Protein AF-A0A919QYS0-F1 (afdb_monomer_lite)

Organism: NCBI:txid1381558

Foldseek 3Di:
DDDDDDDDDDDDDDDDDDDDDDDDDDDDDDDDDDDDDDDDDDDDDDDDDDDDDDDDDDDDPPVVVVVVVVVVVLVVVFAEDPQADVVLLVLCCPPAPPVLNQQFRGWGDDPQEIETEGQADPVLAPPPSQLRSALSQQCCSCPVVVRQWHWYFYWHRQDPVGTDTRFIAHTDVGDRSGDDDDDDD

Structure (mmCIF, N/CA/C/O backbone):
data_AF-A0A919QYS0-F1
#
_entry.id   AF-A0A919QYS0-F1
#
loop_
_atom_site.group_PDB
_atom_site.id
_atom_site.type_symbol
_atom_site.label_atom_id
_atom_site.label_alt_id
_atom_site.label_comp_id
_atom_site.label_asym_id
_atom_site.label_entity_id
_atom_site.label_seq_id
_atom_site.pdbx_PDB_ins_code
_atom_site.Cartn_x
_atom_site.Cartn_y
_atom_site.Cartn_z
_atom_site.occupancy
_atom_site.B_iso_or_equiv
_atom_site.auth_seq_id
_atom_site.auth_comp_id
_atom_site.auth_asym_id
_atom_site.auth_atom_id
_atom_site.pdbx_PDB_model_num
ATOM 1 N N . MET A 1 1 ? -10.987 35.086 40.645 1.00 47.50 1 MET A N 1
ATOM 2 C CA . MET A 1 1 ? -10.900 34.100 39.546 1.00 47.50 1 MET A CA 1
ATOM 3 C C . MET A 1 1 ? -10.205 32.873 40.107 1.00 47.50 1 MET A C 1
ATOM 5 O O . MET A 1 1 ? -9.080 32.995 40.569 1.00 47.50 1 MET A O 1
ATOM 9 N N . ALA A 1 2 ? -10.934 31.764 40.232 1.00 44.56 2 ALA A N 1
ATOM 10 C CA . ALA A 1 2 ? -10.487 30.567 40.939 1.00 44.56 2 ALA A CA 1
ATOM 11 C C . ALA A 1 2 ? -9.594 29.698 40.039 1.00 44.56 2 ALA A C 1
ATOM 13 O O . ALA A 1 2 ? -9.954 29.413 38.899 1.00 44.56 2 ALA A O 1
ATOM 14 N N . PHE A 1 3 ? -8.440 29.294 40.568 1.00 44.50 3 PHE A N 1
ATOM 15 C CA . PHE A 1 3 ? -7.531 28.326 39.962 1.00 44.50 3 PHE A CA 1
ATOM 16 C C . PHE A 1 3 ? -8.019 26.908 40.285 1.00 44.50 3 PHE A C 1
ATOM 18 O O . PHE A 1 3 ? -8.199 26.580 41.456 1.00 44.50 3 PHE A O 1
ATOM 25 N N . ALA A 1 4 ? -8.209 26.068 39.267 1.00 49.03 4 ALA A N 1
ATOM 26 C CA . ALA A 1 4 ? -8.452 24.638 39.438 1.00 49.03 4 ALA A CA 1
ATOM 27 C C . ALA A 1 4 ? -7.205 23.862 38.996 1.00 49.03 4 ALA A C 1
ATOM 29 O O . ALA A 1 4 ? -6.843 23.846 37.820 1.00 49.03 4 ALA A O 1
ATOM 30 N N . ALA A 1 5 ? -6.530 23.268 39.978 1.00 47.09 5 ALA A N 1
ATOM 31 C CA . ALA A 1 5 ? -5.387 22.386 39.813 1.00 47.09 5 ALA A CA 1
ATOM 32 C C . ALA A 1 5 ? -5.841 21.021 39.269 1.00 47.09 5 ALA A C 1
ATOM 34 O O . ALA A 1 5 ? -6.778 20.426 39.799 1.00 47.09 5 ALA A O 1
ATOM 35 N N . VAL A 1 6 ? -5.162 20.515 38.237 1.00 52.28 6 VAL A N 1
ATOM 36 C CA . VAL A 1 6 ? -5.331 19.137 37.754 1.00 52.28 6 VAL A CA 1
ATOM 37 C C . VAL A 1 6 ? -4.217 18.287 38.355 1.00 52.28 6 VAL A C 1
ATOM 39 O O . VAL A 1 6 ? -3.031 18.540 38.151 1.00 52.28 6 VAL A O 1
ATOM 42 N N . THR A 1 7 ? -4.624 17.299 39.141 1.00 61.12 7 THR A N 1
ATOM 43 C CA . THR A 1 7 ? -3.783 16.328 39.835 1.00 61.12 7 THR A CA 1
ATOM 44 C C . THR A 1 7 ? -3.260 15.260 38.873 1.00 61.12 7 THR A C 1
ATOM 46 O O . THR A 1 7 ? -4.015 14.612 38.154 1.00 61.12 7 THR A O 1
ATOM 49 N N . VAL A 1 8 ? -1.942 15.053 38.894 1.00 44.56 8 VAL A N 1
ATOM 50 C CA . VAL A 1 8 ? -1.247 13.935 38.243 1.00 44.56 8 VAL A CA 1
ATOM 51 C C . VAL A 1 8 ? -1.318 12.726 39.172 1.00 44.56 8 VAL A C 1
ATOM 53 O O . VAL A 1 8 ? -0.871 12.804 40.315 1.00 44.56 8 VAL A O 1
ATOM 56 N N . THR A 1 9 ? -1.850 11.600 38.698 1.00 54.59 9 THR A N 1
ATOM 57 C CA . THR A 1 9 ? -1.785 10.322 39.421 1.00 54.59 9 THR A CA 1
ATOM 58 C C . THR A 1 9 ? -0.889 9.358 38.653 1.00 54.59 9 THR A C 1
ATOM 60 O O . THR A 1 9 ? -1.268 8.821 37.617 1.00 54.59 9 THR A O 1
ATOM 63 N N . ALA A 1 10 ? 0.323 9.161 39.166 1.00 50.28 10 ALA A N 1
ATOM 64 C CA . ALA A 1 10 ? 1.214 8.074 38.791 1.00 50.28 10 ALA A CA 1
ATOM 65 C C . ALA A 1 10 ? 1.042 6.943 39.813 1.00 50.28 10 ALA A C 1
ATOM 67 O O . ALA A 1 10 ? 1.149 7.200 41.012 1.00 50.28 10 ALA A O 1
ATOM 68 N N . LEU A 1 11 ? 0.813 5.704 39.363 1.00 50.75 11 LEU A N 1
ATOM 69 C CA . LEU A 1 11 ? 0.921 4.522 40.222 1.00 50.75 11 LEU A CA 1
ATOM 70 C C . LEU A 1 11 ? 1.779 3.424 39.569 1.00 50.75 11 LEU A C 1
ATOM 72 O O . LEU A 1 11 ? 1.383 2.750 38.626 1.00 50.75 11 LEU A O 1
ATOM 76 N N . ALA A 1 12 ? 2.999 3.373 40.100 1.00 43.88 12 ALA A N 1
ATOM 77 C CA . ALA A 1 12 ? 3.915 2.275 40.398 1.00 43.88 12 ALA A CA 1
ATOM 78 C C . ALA A 1 12 ? 3.714 0.842 39.837 1.00 43.88 12 ALA A C 1
ATOM 80 O O . ALA A 1 12 ? 2.706 0.184 40.061 1.00 43.88 12 ALA A O 1
ATOM 81 N N . ALA A 1 13 ? 4.834 0.349 39.288 1.00 47.12 13 ALA A N 1
ATOM 82 C CA . ALA A 1 13 ? 5.579 -0.864 39.665 1.00 47.12 13 ALA A CA 1
ATOM 83 C C . ALA A 1 13 ? 4.890 -2.246 39.643 1.00 47.12 13 ALA A C 1
ATOM 85 O O . ALA A 1 13 ? 4.161 -2.625 40.553 1.00 47.12 13 ALA A O 1
ATOM 86 N N . GLY A 1 14 ? 5.316 -3.072 38.682 1.00 37.06 14 GLY A N 1
ATOM 87 C CA . GLY A 1 14 ? 5.280 -4.532 38.761 1.00 37.06 14 GLY A CA 1
ATOM 88 C C . GLY A 1 14 ? 6.665 -5.097 38.441 1.00 37.06 14 GLY A C 1
ATOM 89 O O . GLY A 1 14 ? 7.147 -4.976 37.317 1.00 37.06 14 GLY A O 1
ATOM 90 N N . THR A 1 15 ? 7.323 -5.650 39.456 1.00 49.34 15 THR A N 1
ATOM 91 C CA . THR A 1 15 ? 8.660 -6.256 39.429 1.00 49.34 15 THR A CA 1
ATOM 92 C C . THR A 1 15 ? 8.686 -7.657 38.808 1.00 49.34 15 THR A C 1
ATOM 94 O O . THR A 1 15 ? 7.704 -8.391 38.823 1.00 49.34 15 THR A O 1
ATOM 97 N N . ALA A 1 16 ? 9.873 -7.994 38.304 1.00 46.06 16 ALA A N 1
ATOM 98 C CA . ALA A 1 16 ? 10.339 -9.226 37.678 1.00 46.06 16 ALA A CA 1
ATOM 99 C C . ALA A 1 16 ? 9.843 -10.572 38.252 1.00 46.06 16 ALA A C 1
ATOM 101 O O . ALA A 1 16 ? 9.833 -10.788 39.461 1.00 46.06 16 ALA A O 1
ATOM 102 N N . VAL A 1 17 ? 9.634 -11.537 37.347 1.00 49.91 17 VAL A N 1
ATOM 103 C CA . VAL A 1 17 ? 9.858 -12.967 37.606 1.00 49.91 17 VAL A CA 1
ATOM 104 C C . VAL A 1 17 ? 10.920 -13.464 36.629 1.00 49.91 17 VAL A C 1
ATOM 106 O O . VAL A 1 17 ? 10.712 -13.533 35.419 1.00 49.91 17 VAL A O 1
ATOM 109 N N . THR A 1 18 ? 12.081 -13.790 37.185 1.00 48.09 18 THR A N 1
ATOM 110 C CA . THR A 1 18 ? 13.118 -14.616 36.577 1.00 48.09 18 THR A CA 1
ATOM 111 C C . THR A 1 18 ? 12.732 -16.088 36.731 1.00 48.09 18 THR A C 1
ATOM 113 O O . THR A 1 18 ? 12.308 -16.524 37.802 1.00 48.09 18 THR A O 1
ATOM 116 N N . ARG A 1 19 ? 12.930 -16.896 35.686 1.00 48.53 19 ARG A N 1
ATOM 117 C CA . ARG A 1 19 ? 13.173 -18.330 35.870 1.00 48.53 19 ARG A CA 1
ATOM 118 C C . ARG A 1 19 ? 14.271 -18.787 34.920 1.00 48.53 19 ARG A C 1
ATOM 120 O O . ARG A 1 19 ? 14.076 -18.880 33.713 1.00 48.53 19 ARG A O 1
ATOM 127 N N . ALA A 1 20 ? 15.434 -19.002 35.523 1.00 42.84 20 ALA A N 1
ATOM 128 C CA . ALA A 1 20 ? 16.556 -19.738 34.975 1.00 42.84 20 ALA A CA 1
ATOM 129 C C . ALA A 1 20 ? 16.172 -21.212 34.761 1.00 42.84 20 ALA A C 1
ATOM 131 O O . ALA A 1 20 ? 15.378 -21.768 35.524 1.00 42.84 20 ALA A O 1
ATOM 132 N N . GLY A 1 21 ? 16.756 -21.820 33.731 1.00 36.38 21 GLY A N 1
ATOM 133 C CA . GLY A 1 21 ? 16.585 -23.228 33.381 1.00 36.38 21 GLY A CA 1
ATOM 134 C C . GLY A 1 21 ? 17.595 -23.687 32.326 1.00 36.38 21 GLY A C 1
ATOM 135 O O . GLY A 1 21 ? 17.204 -24.173 31.274 1.00 36.38 21 GLY A O 1
ATOM 136 N N . GLU A 1 22 ? 18.885 -23.484 32.597 1.00 37.59 22 GLU A N 1
ATOM 137 C CA . GLU A 1 22 ? 19.990 -24.370 32.172 1.00 37.59 22 GLU A CA 1
ATOM 138 C C . GLU A 1 22 ? 20.005 -25.565 33.155 1.00 37.59 22 GLU A C 1
ATOM 140 O O . GLU A 1 22 ? 19.609 -25.370 34.302 1.00 37.59 22 GLU A O 1
ATOM 145 N N . THR A 1 23 ? 20.380 -26.823 32.881 1.00 47.94 23 THR A N 1
ATOM 146 C CA . THR A 1 23 ? 21.395 -27.510 32.032 1.00 47.94 23 THR A CA 1
ATOM 147 C C . THR A 1 23 ? 21.051 -29.047 32.073 1.00 47.94 23 THR A C 1
ATOM 149 O O . THR A 1 23 ? 20.019 -29.382 32.653 1.00 47.94 23 THR A O 1
ATOM 152 N N . PRO A 1 24 ? 21.903 -30.046 31.715 1.00 56.56 24 PRO A N 1
ATOM 153 C CA . PRO A 1 24 ? 22.651 -30.388 30.484 1.00 56.56 24 PRO A CA 1
ATOM 154 C C . PRO A 1 24 ? 22.484 -31.887 30.047 1.00 56.56 24 PRO A C 1
ATOM 156 O O . PRO A 1 24 ? 21.884 -32.675 30.770 1.00 56.56 24 PRO A O 1
ATOM 159 N N . ALA A 1 25 ? 23.071 -32.280 28.896 1.00 42.19 25 ALA A N 1
ATOM 160 C CA . ALA A 1 25 ? 23.749 -33.572 28.562 1.00 42.19 25 ALA A CA 1
ATOM 161 C C . ALA A 1 25 ? 23.686 -33.807 27.028 1.00 42.19 25 ALA A C 1
ATOM 163 O O . ALA A 1 25 ? 22.601 -33.922 26.470 1.00 42.19 25 ALA A O 1
ATOM 164 N N . ALA A 1 26 ? 24.772 -33.664 26.250 1.00 41.47 26 ALA A N 1
ATOM 165 C CA . ALA A 1 26 ? 25.854 -34.647 26.018 1.00 41.47 26 ALA A CA 1
ATOM 166 C C . ALA A 1 26 ? 25.289 -35.997 25.503 1.00 41.47 26 ALA A C 1
ATOM 168 O O . ALA A 1 26 ? 24.404 -36.559 26.124 1.00 41.47 26 ALA A O 1
ATOM 169 N N . THR A 1 27 ? 25.708 -36.632 24.405 1.00 38.03 27 THR A N 1
ATOM 170 C CA . THR A 1 27 ? 27.037 -36.782 23.794 1.00 38.03 27 THR A CA 1
ATOM 171 C C . THR A 1 27 ? 26.830 -37.468 22.433 1.00 38.03 27 THR A C 1
ATOM 173 O O . THR A 1 27 ? 25.957 -38.324 22.319 1.00 38.03 27 THR A O 1
ATOM 176 N N . GLY A 1 28 ? 27.631 -37.156 21.414 1.00 35.72 28 GLY A N 1
ATOM 177 C CA . GLY A 1 28 ? 27.568 -37.861 20.129 1.00 35.72 28 GLY A CA 1
ATOM 178 C C . GLY A 1 28 ? 28.632 -37.395 19.146 1.00 35.72 28 GLY A C 1
ATOM 179 O O . GLY A 1 28 ? 28.316 -36.827 18.108 1.00 35.72 28 GLY A O 1
ATOM 180 N N . ALA A 1 29 ? 29.897 -37.579 19.518 1.00 40.34 29 ALA A N 1
ATOM 181 C CA . ALA A 1 29 ? 31.047 -37.370 18.652 1.00 40.34 29 ALA A CA 1
ATOM 182 C C . ALA A 1 29 ? 31.214 -38.542 17.673 1.00 40.34 29 ALA A C 1
ATOM 184 O O . ALA A 1 29 ? 31.175 -39.691 18.100 1.00 40.34 29 ALA A O 1
ATOM 185 N N . ALA A 1 30 ? 31.494 -38.242 16.403 1.00 40.09 30 ALA A N 1
ATOM 186 C CA . ALA A 1 30 ? 32.467 -38.979 15.594 1.00 40.09 30 ALA A CA 1
ATOM 187 C C . ALA A 1 30 ? 32.789 -38.177 14.323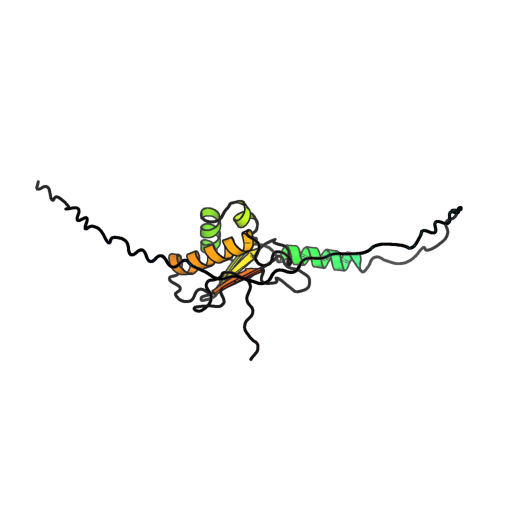 1.00 40.09 30 ALA A C 1
ATOM 189 O O . ALA A 1 30 ? 31.964 -38.020 13.426 1.00 40.09 30 ALA A O 1
ATOM 190 N N . ALA A 1 31 ? 34.007 -37.644 14.293 1.00 45.25 31 ALA A N 1
ATOM 191 C CA . ALA A 1 31 ? 34.675 -37.133 13.108 1.00 45.25 31 ALA A CA 1
ATOM 192 C C . ALA A 1 31 ? 35.121 -38.289 12.194 1.00 45.25 31 ALA A C 1
ATOM 194 O O . ALA A 1 31 ? 35.319 -39.392 12.695 1.00 45.25 31 ALA A O 1
ATOM 195 N N . LEU A 1 32 ? 35.336 -38.001 10.899 1.00 39.12 32 LEU A N 1
ATOM 196 C CA . LEU A 1 32 ? 36.523 -38.349 10.082 1.00 39.12 32 LEU A CA 1
ATOM 197 C C . LEU A 1 32 ? 36.191 -38.274 8.571 1.00 39.12 32 LEU A C 1
ATOM 199 O O . LEU A 1 32 ? 35.471 -39.107 8.030 1.00 39.12 32 LEU A O 1
ATOM 203 N N . SER A 1 33 ? 36.751 -37.267 7.893 1.00 40.66 33 SER A N 1
ATOM 204 C CA . SER A 1 33 ? 37.038 -37.243 6.439 1.00 40.66 33 SER A CA 1
ATOM 205 C C . SER A 1 33 ? 38.363 -37.999 6.153 1.00 40.66 33 SER A C 1
ATOM 207 O O . SER A 1 33 ? 39.051 -38.322 7.122 1.00 40.66 33 SER A O 1
ATOM 209 N N . PRO A 1 34 ? 38.930 -38.012 4.919 1.00 66.12 34 PRO A N 1
ATOM 210 C CA . PRO A 1 34 ? 38.511 -38.466 3.572 1.00 66.12 34 PRO A CA 1
ATOM 211 C C . PRO A 1 34 ? 39.477 -39.577 3.026 1.00 66.12 34 PRO A C 1
ATOM 213 O O . PRO A 1 34 ? 40.273 -40.101 3.806 1.00 66.12 34 PRO A O 1
ATOM 216 N N . PRO A 1 35 ? 39.433 -39.994 1.731 1.00 49.66 35 PRO A N 1
ATOM 217 C CA . PRO A 1 35 ? 40.361 -39.470 0.683 1.00 49.66 35 PRO A CA 1
ATOM 218 C C . PRO A 1 35 ? 39.685 -39.337 -0.720 1.00 49.66 35 PRO A C 1
ATOM 220 O O . PRO A 1 35 ? 38.678 -39.982 -0.972 1.00 49.66 35 PRO A O 1
ATOM 223 N N . ALA A 1 36 ? 39.982 -38.383 -1.619 1.00 41.06 36 ALA A N 1
ATOM 224 C CA . ALA A 1 36 ? 41.172 -38.012 -2.421 1.00 41.06 36 ALA A CA 1
ATOM 225 C C . ALA A 1 36 ? 41.296 -38.703 -3.812 1.00 41.06 36 ALA A C 1
ATOM 227 O O . ALA A 1 36 ? 41.470 -39.912 -3.879 1.00 41.06 36 ALA A O 1
ATOM 228 N N . ALA A 1 37 ? 41.321 -37.851 -4.863 1.00 41.22 37 ALA A N 1
ATOM 229 C CA . ALA A 1 37 ? 41.899 -37.983 -6.227 1.00 41.22 37 ALA A CA 1
ATOM 230 C C . ALA A 1 37 ? 41.301 -39.065 -7.178 1.00 41.22 37 ALA A C 1
ATOM 232 O O . ALA A 1 37 ? 40.839 -40.097 -6.731 1.00 41.22 37 ALA A O 1
ATOM 233 N N . THR A 1 38 ? 41.236 -38.963 -8.516 1.00 39.19 38 THR A N 1
ATOM 234 C CA . THR A 1 38 ? 42.026 -38.249 -9.543 1.00 39.19 38 THR A CA 1
ATOM 235 C C . THR A 1 38 ? 41.285 -38.350 -10.899 1.00 39.19 38 THR A C 1
ATOM 237 O O . THR A 1 38 ? 40.544 -39.307 -11.102 1.00 39.19 38 THR A O 1
ATOM 240 N N . GLY A 1 39 ? 41.539 -37.446 -11.856 1.00 37.47 39 GLY A N 1
ATOM 241 C CA . GLY A 1 39 ? 41.143 -37.604 -13.273 1.00 37.47 39 GLY A CA 1
ATOM 242 C C . GLY A 1 39 ? 40.912 -36.253 -13.962 1.00 37.47 39 GLY A C 1
ATOM 243 O O . GLY A 1 39 ? 39.808 -35.734 -13.930 1.00 37.47 39 GLY A O 1
ATOM 244 N N . ALA A 1 40 ? 41.965 -35.513 -14.311 1.00 40.19 40 ALA A N 1
ATOM 245 C CA . ALA A 1 40 ? 42.713 -35.585 -15.576 1.00 40.19 40 ALA A CA 1
ATOM 246 C C . ALA A 1 40 ? 42.012 -34.872 -16.752 1.00 40.19 40 ALA A C 1
ATOM 248 O O . ALA A 1 40 ? 40.872 -35.143 -17.111 1.00 40.19 40 ALA A O 1
ATOM 249 N N . ALA A 1 41 ? 42.756 -33.917 -17.305 1.00 40.56 41 ALA A N 1
ATOM 250 C CA . ALA A 1 41 ? 42.390 -32.967 -18.339 1.00 40.56 41 ALA A CA 1
ATOM 251 C C . ALA A 1 41 ? 42.351 -33.573 -19.750 1.00 40.56 41 ALA A C 1
ATOM 253 O O . ALA A 1 41 ? 43.067 -34.527 -20.040 1.00 40.56 41 ALA A O 1
ATOM 254 N N . ALA A 1 42 ? 41.642 -32.904 -20.661 1.00 41.62 42 ALA A N 1
ATOM 255 C CA . ALA A 1 42 ? 42.025 -32.853 -22.068 1.00 41.62 42 ALA A CA 1
ATOM 256 C C . ALA A 1 42 ? 41.588 -31.513 -22.677 1.00 41.62 42 ALA A C 1
ATOM 258 O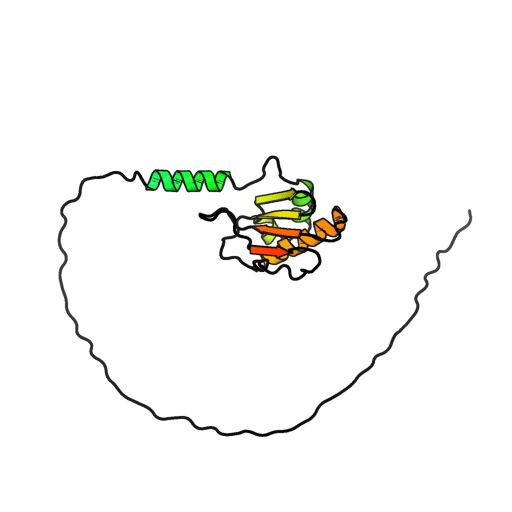 O . ALA A 1 42 ? 40.403 -31.229 -22.837 1.00 41.62 42 ALA A O 1
ATOM 259 N N . ALA A 1 43 ? 42.580 -30.684 -22.993 1.00 39.31 43 ALA A N 1
ATOM 260 C CA . ALA A 1 43 ? 42.465 -29.588 -23.939 1.00 39.31 43 ALA A CA 1
ATOM 261 C C . ALA A 1 43 ? 42.644 -30.138 -25.362 1.00 39.31 43 ALA A C 1
ATOM 263 O O . ALA A 1 43 ? 43.437 -31.055 -25.582 1.00 39.31 43 ALA A O 1
ATOM 264 N N . THR A 1 44 ? 41.985 -29.535 -26.349 1.00 42.12 44 THR A N 1
ATOM 265 C CA . THR A 1 44 ? 42.427 -29.606 -27.750 1.00 42.12 44 THR A CA 1
ATOM 266 C C . THR A 1 44 ? 42.131 -28.270 -28.445 1.00 42.12 44 THR A C 1
ATOM 268 O O . THR A 1 44 ? 41.026 -27.750 -28.283 1.00 42.12 44 THR A O 1
ATOM 271 N N . PRO A 1 45 ? 43.107 -27.679 -29.163 1.00 50.81 45 PRO A N 1
ATOM 272 C CA . PRO A 1 45 ? 42.983 -26.389 -29.837 1.00 50.81 45 PRO A CA 1
ATOM 273 C C . PRO A 1 45 ? 42.676 -26.530 -31.340 1.00 50.81 45 PRO A C 1
ATOM 275 O O . PRO A 1 45 ? 42.858 -27.592 -31.928 1.00 50.81 45 PRO A O 1
ATOM 278 N N . GLY A 1 46 ? 42.308 -25.409 -31.967 1.00 33.75 46 GLY A N 1
ATOM 279 C CA . GLY A 1 46 ? 42.204 -25.228 -33.423 1.00 33.75 46 GLY A CA 1
ATOM 280 C C . GLY A 1 46 ? 40.801 -24.761 -33.818 1.00 33.75 46 GLY A C 1
ATOM 281 O O . GLY A 1 46 ? 39.819 -25.354 -33.406 1.00 33.75 46 GLY A O 1
ATOM 282 N N . GLY A 1 47 ? 40.572 -23.686 -34.563 1.00 29.83 47 GLY A N 1
ATOM 283 C CA . GLY A 1 47 ? 41.435 -22.898 -35.429 1.00 29.83 47 GLY A CA 1
ATOM 284 C C . GLY A 1 47 ? 40.627 -22.566 -36.687 1.00 29.83 47 GLY A C 1
ATOM 285 O O . GLY A 1 47 ? 40.210 -23.476 -37.389 1.00 29.83 47 GLY A O 1
ATOM 286 N N . GLY A 1 48 ? 40.435 -21.276 -36.976 1.00 29.52 48 GLY A N 1
ATOM 287 C CA . GLY A 1 48 ? 40.238 -20.797 -38.347 1.00 29.52 48 GLY A CA 1
ATOM 288 C C . GLY A 1 48 ? 38.812 -20.522 -38.857 1.00 29.52 48 GLY A C 1
ATOM 289 O O . GLY A 1 48 ? 37.931 -21.368 -38.818 1.00 29.52 48 GLY A O 1
ATOM 290 N N . ALA A 1 49 ? 38.707 -19.340 -39.479 1.00 35.12 49 ALA A N 1
ATOM 291 C CA . ALA A 1 49 ? 37.881 -18.991 -40.644 1.00 35.12 49 ALA A CA 1
ATOM 292 C C . ALA A 1 49 ? 36.423 -18.497 -40.454 1.00 35.12 49 ALA A C 1
ATOM 294 O O . ALA A 1 49 ? 35.452 -19.243 -40.491 1.00 35.12 49 ALA A O 1
ATOM 295 N N . ARG A 1 50 ? 36.284 -17.160 -40.437 1.00 40.31 50 ARG A N 1
ATOM 296 C CA . ARG A 1 50 ? 35.302 -16.402 -41.259 1.00 40.31 50 ARG A CA 1
ATOM 297 C C . ARG A 1 50 ? 35.859 -16.389 -42.707 1.00 40.31 50 ARG A C 1
ATOM 299 O O . ARG A 1 50 ? 37.088 -16.363 -42.795 1.00 40.31 50 ARG A O 1
ATOM 306 N N . PRO A 1 51 ? 35.088 -16.367 -43.822 1.00 45.00 51 PRO A N 1
ATOM 307 C CA . PRO A 1 51 ? 33.990 -15.435 -44.160 1.00 45.00 51 PRO A CA 1
ATOM 308 C C . PRO A 1 51 ? 32.785 -16.179 -44.816 1.00 45.00 51 PRO A C 1
ATOM 310 O O . PRO A 1 51 ? 32.786 -17.396 -44.835 1.00 45.00 51 PRO A O 1
ATOM 313 N N . ALA A 1 52 ? 31.680 -15.632 -45.328 1.00 34.84 52 ALA A N 1
ATOM 314 C CA . ALA A 1 52 ? 31.296 -14.329 -45.850 1.00 34.84 52 ALA A CA 1
ATOM 315 C C . ALA A 1 52 ? 29.754 -14.188 -45.819 1.00 34.84 52 ALA A C 1
ATOM 317 O O . ALA A 1 52 ? 29.025 -15.134 -45.528 1.00 34.84 52 ALA A O 1
ATOM 318 N N . ALA A 1 53 ? 29.283 -12.983 -46.136 1.00 39.94 53 ALA A N 1
ATOM 319 C CA . ALA A 1 53 ? 27.887 -12.633 -46.365 1.00 39.94 53 ALA A CA 1
ATOM 320 C C . ALA A 1 53 ? 27.240 -13.426 -47.516 1.00 39.94 53 ALA A C 1
ATOM 322 O O . ALA A 1 53 ? 27.876 -13.592 -48.551 1.00 39.94 53 ALA A O 1
ATOM 323 N N . ALA A 1 54 ? 25.957 -13.774 -47.369 1.00 38.75 54 ALA A N 1
ATOM 324 C CA . ALA A 1 54 ? 24.909 -13.496 -48.359 1.00 38.75 54 ALA A CA 1
ATOM 325 C C . ALA A 1 54 ? 23.519 -13.907 -47.834 1.00 38.75 54 ALA A C 1
ATOM 327 O O . ALA A 1 54 ? 23.358 -14.933 -47.186 1.00 38.75 54 ALA A O 1
ATOM 328 N N . ASP A 1 55 ? 22.546 -13.066 -48.176 1.00 35.81 55 ASP A N 1
ATOM 329 C CA . ASP A 1 55 ? 21.106 -13.311 -48.273 1.00 35.81 55 ASP A CA 1
ATOM 330 C C . ASP A 1 55 ? 20.244 -13.638 -47.043 1.00 35.81 55 ASP A C 1
ATOM 332 O O . ASP A 1 55 ? 20.106 -14.773 -46.603 1.00 35.81 55 ASP A O 1
ATOM 336 N N . ALA A 1 56 ? 19.491 -12.617 -46.616 1.00 39.59 56 ALA A N 1
ATOM 337 C CA . ALA A 1 56 ? 18.028 -12.708 -46.587 1.00 39.59 56 ALA A CA 1
ATOM 338 C C . ALA A 1 56 ? 17.408 -11.300 -46.523 1.00 39.59 56 ALA A C 1
ATOM 340 O O . ALA A 1 56 ? 17.122 -10.749 -45.456 1.00 39.59 56 ALA A O 1
ATOM 341 N N . ARG A 1 57 ? 17.143 -10.703 -47.691 1.00 47.00 57 ARG A N 1
ATOM 342 C CA . ARG A 1 57 ? 16.029 -9.754 -47.806 1.00 47.00 57 ARG A CA 1
ATOM 343 C C . ARG A 1 57 ? 14.733 -10.551 -47.651 1.00 47.00 57 ARG A C 1
ATOM 345 O O . ARG A 1 57 ? 14.469 -11.416 -48.471 1.00 47.00 57 ARG A O 1
ATOM 352 N N . ALA A 1 58 ? 13.939 -10.192 -46.641 1.00 42.66 58 ALA A N 1
ATOM 353 C CA . ALA A 1 58 ? 12.468 -10.147 -46.619 1.00 42.66 58 ALA A CA 1
ATOM 354 C C . ALA A 1 58 ? 11.890 -10.652 -45.287 1.00 42.66 58 ALA A C 1
ATOM 356 O O . ALA A 1 58 ? 11.878 -11.845 -45.011 1.00 42.66 58 ALA A O 1
ATOM 357 N N . SER A 1 59 ? 11.294 -9.726 -44.524 1.00 43.22 59 SER A N 1
ATOM 358 C CA . SER A 1 59 ? 9.883 -9.779 -44.082 1.00 43.22 59 SER A CA 1
ATOM 359 C C . SER A 1 59 ? 9.660 -9.159 -42.691 1.00 43.22 59 SER A C 1
ATOM 361 O O . SER A 1 59 ? 9.934 -9.757 -41.660 1.00 43.22 59 SER A O 1
ATOM 363 N N . LYS A 1 60 ? 9.100 -7.938 -42.706 1.00 52.75 60 LYS A N 1
ATOM 364 C CA . LYS A 1 60 ? 8.235 -7.264 -41.706 1.00 52.75 60 LYS A CA 1
ATOM 365 C C . LYS A 1 60 ? 8.441 -7.568 -40.201 1.00 52.75 60 LYS A C 1
ATOM 367 O O . LYS A 1 60 ? 7.973 -8.603 -39.724 1.00 52.75 60 LYS A O 1
ATOM 372 N N . PRO A 1 61 ? 8.816 -6.575 -39.363 1.00 45.72 61 PRO A N 1
ATOM 373 C CA . PRO A 1 61 ? 8.597 -6.664 -37.923 1.00 45.72 61 PRO A CA 1
ATOM 374 C C . PRO A 1 61 ? 7.153 -6.249 -37.579 1.00 45.72 61 PRO A C 1
ATOM 376 O O . PRO A 1 61 ? 6.903 -5.234 -36.930 1.00 45.72 61 PRO A O 1
ATOM 379 N N . ALA A 1 62 ? 6.158 -7.034 -38.002 1.00 54.06 62 ALA A N 1
ATOM 380 C CA . ALA A 1 62 ? 4.766 -6.815 -37.584 1.00 54.06 62 ALA A CA 1
ATOM 381 C C . ALA A 1 62 ? 4.531 -7.191 -36.102 1.00 54.06 62 ALA A C 1
ATOM 383 O O . ALA A 1 62 ? 3.565 -6.732 -35.490 1.00 54.06 62 ALA A O 1
ATOM 384 N N . LYS A 1 63 ? 5.431 -7.985 -35.499 1.00 52.12 63 LYS A N 1
ATOM 385 C CA . LYS A 1 63 ? 5.353 -8.404 -34.087 1.00 52.12 63 LYS A CA 1
ATOM 386 C C . LYS A 1 63 ? 5.931 -7.373 -33.106 1.00 52.12 63 LYS A C 1
ATOM 388 O O . LYS A 1 63 ? 5.378 -7.211 -32.022 1.00 52.12 63 LYS A O 1
ATOM 393 N N . ALA A 1 64 ? 6.949 -6.602 -33.501 1.00 53.69 64 ALA A N 1
ATOM 394 C CA . ALA A 1 64 ? 7.544 -5.571 -32.641 1.00 53.69 64 ALA A CA 1
ATOM 395 C C . ALA A 1 64 ? 6.564 -4.419 -32.347 1.00 53.69 64 ALA A C 1
ATOM 397 O O . ALA A 1 64 ? 6.445 -3.985 -31.205 1.00 53.69 64 ALA A O 1
ATOM 398 N N . ARG A 1 65 ? 5.779 -3.994 -33.350 1.00 54.12 65 ARG A N 1
ATOM 399 C CA . ARG A 1 65 ? 4.770 -2.925 -33.208 1.00 54.12 65 ARG A CA 1
ATOM 400 C C . ARG A 1 65 ? 3.577 -3.295 -32.318 1.00 54.12 65 ARG A C 1
ATOM 402 O O . ARG A 1 65 ? 2.955 -2.411 -31.733 1.00 54.12 65 ARG A O 1
ATOM 409 N N . LYS A 1 66 ? 3.220 -4.583 -32.226 1.00 53.09 66 LYS A N 1
ATOM 410 C CA . LYS A 1 66 ? 2.158 -5.058 -31.316 1.00 53.09 66 LYS A CA 1
ATOM 411 C C . LYS A 1 66 ? 2.667 -5.157 -29.877 1.00 53.09 66 LYS A C 1
ATOM 413 O O . LYS A 1 66 ? 1.963 -4.722 -28.973 1.00 53.09 66 LYS A O 1
ATOM 418 N N . ALA A 1 67 ? 3.892 -5.651 -29.678 1.00 58.19 67 ALA A N 1
ATOM 419 C CA . ALA A 1 67 ? 4.529 -5.697 -28.363 1.00 58.19 67 ALA A CA 1
ATOM 420 C C . ALA A 1 67 ? 4.785 -4.291 -27.791 1.00 58.19 67 ALA A C 1
ATOM 422 O O . ALA A 1 67 ? 4.552 -4.066 -26.605 1.00 58.19 67 ALA A O 1
ATOM 423 N N . SER A 1 68 ? 5.185 -3.332 -28.633 1.00 57.75 68 SER A N 1
ATOM 424 C CA . SER A 1 68 ? 5.357 -1.937 -28.217 1.00 57.75 68 SER A CA 1
ATOM 425 C C . SER A 1 68 ? 4.020 -1.289 -27.847 1.00 57.75 68 SER A C 1
ATOM 427 O O . SER A 1 68 ? 3.892 -0.780 -26.742 1.00 57.75 68 SER A O 1
ATOM 429 N N . LYS A 1 69 ? 2.970 -1.428 -28.676 1.00 53.09 69 LYS A N 1
ATOM 430 C CA . LYS A 1 69 ? 1.623 -0.928 -28.332 1.00 53.09 69 LYS A CA 1
ATOM 431 C C . LYS A 1 69 ? 1.040 -1.566 -27.067 1.00 53.09 69 LYS A C 1
ATOM 433 O O . LYS A 1 69 ? 0.302 -0.896 -26.352 1.00 53.09 69 LYS A O 1
ATOM 438 N N . ALA A 1 70 ? 1.316 -2.845 -26.806 1.00 58.56 70 ALA A N 1
ATOM 439 C CA . ALA A 1 70 ? 0.884 -3.514 -25.580 1.00 58.56 70 ALA A CA 1
ATOM 440 C C . ALA A 1 70 ? 1.619 -2.960 -24.350 1.00 58.56 70 ALA A C 1
ATOM 442 O O . ALA A 1 70 ? 0.968 -2.662 -23.354 1.00 58.56 70 ALA A O 1
ATOM 443 N N . ARG A 1 71 ? 2.939 -2.733 -24.443 1.00 57.78 71 ARG A N 1
ATOM 444 C CA . ARG A 1 71 ? 3.717 -2.052 -23.393 1.00 57.78 71 ARG A CA 1
ATOM 445 C C . ARG A 1 71 ? 3.256 -0.614 -23.165 1.00 57.78 71 ARG A C 1
ATOM 447 O O . ARG A 1 71 ? 3.122 -0.204 -22.019 1.00 57.78 71 ARG A O 1
ATOM 454 N N . ASP A 1 72 ? 2.943 0.126 -24.224 1.00 57.06 72 ASP A N 1
ATOM 455 C CA . ASP A 1 72 ? 2.448 1.500 -24.106 1.00 57.06 72 ASP A CA 1
ATOM 456 C C . ASP A 1 72 ? 1.062 1.546 -23.451 1.00 57.06 72 ASP A C 1
ATOM 458 O O . ASP A 1 72 ? 0.821 2.372 -22.574 1.00 57.06 72 ASP A O 1
ATOM 462 N N . ARG A 1 73 ? 0.160 0.617 -23.798 1.00 57.00 73 ARG A N 1
ATOM 463 C CA . ARG A 1 73 ? -1.159 0.493 -23.151 1.00 57.00 73 ARG A CA 1
ATOM 464 C C . ARG A 1 73 ? -1.059 0.025 -21.699 1.00 57.00 73 ARG A C 1
ATOM 466 O O . ARG A 1 73 ? -1.790 0.546 -20.867 1.00 57.00 73 ARG A O 1
ATOM 473 N N . ALA A 1 74 ? -0.142 -0.891 -21.393 1.00 54.56 74 ALA A N 1
ATOM 474 C CA . ALA A 1 74 ? 0.174 -1.318 -20.031 1.00 54.56 74 ALA A CA 1
ATOM 475 C C . ALA A 1 74 ? 0.688 -0.152 -19.178 1.00 54.56 74 ALA A C 1
ATOM 477 O O . ALA A 1 74 ? 0.193 0.076 -18.082 1.00 54.56 74 ALA A O 1
ATOM 478 N N . ARG A 1 75 ? 1.604 0.657 -19.724 1.00 55.72 75 ARG A N 1
ATOM 479 C CA . ARG A 1 75 ? 2.070 1.892 -19.083 1.00 55.72 75 ARG A CA 1
ATOM 480 C C . ARG A 1 75 ? 0.950 2.924 -18.930 1.00 55.72 75 ARG A C 1
ATOM 482 O O . ARG A 1 75 ? 0.951 3.663 -17.959 1.00 55.72 75 ARG A O 1
ATOM 489 N N . THR A 1 76 ? -0.012 2.950 -19.855 1.00 54.06 76 THR A N 1
ATOM 490 C CA . THR A 1 76 ? -1.197 3.828 -19.781 1.00 54.06 76 THR A CA 1
ATOM 491 C C . THR A 1 76 ? -2.210 3.361 -18.726 1.00 54.06 76 THR A C 1
ATOM 493 O O . THR A 1 76 ? -2.954 4.178 -18.197 1.00 54.06 76 THR A O 1
ATOM 496 N N . ALA A 1 77 ? -2.247 2.065 -18.395 1.00 58.25 77 ALA A N 1
ATOM 497 C CA . ALA A 1 77 ? -3.080 1.531 -17.314 1.00 58.25 77 ALA A CA 1
ATOM 498 C C . ALA A 1 77 ? -2.497 1.796 -15.912 1.00 58.25 77 ALA A C 1
ATOM 500 O O . ALA A 1 77 ? -3.184 1.574 -14.914 1.00 58.25 77 ALA A O 1
ATOM 501 N N . SER A 1 78 ? -1.249 2.262 -15.843 1.00 61.69 78 SER A N 1
ATOM 502 C CA . SER A 1 78 ? -0.550 2.617 -14.612 1.00 61.69 78 SER A CA 1
ATOM 503 C C . SER A 1 78 ? -0.711 4.109 -14.321 1.00 61.69 78 SER A C 1
ATOM 505 O O . SER A 1 78 ? -0.333 4.948 -15.136 1.00 61.69 78 SER A O 1
ATOM 507 N N . GLY A 1 79 ? -1.238 4.439 -13.143 1.00 72.50 79 GLY A N 1
ATOM 508 C CA . GLY A 1 79 ? -1.390 5.815 -12.671 1.00 72.50 79 GLY A CA 1
ATOM 509 C C . GLY A 1 79 ? -2.760 6.085 -12.044 1.00 72.50 79 GLY A C 1
ATOM 510 O O . GLY A 1 79 ? -3.629 5.204 -12.063 1.00 72.50 79 GLY A O 1
ATOM 511 N N . PRO A 1 80 ? -2.969 7.302 -11.509 1.00 82.31 80 PRO A N 1
ATOM 512 C CA . PRO A 1 80 ? -4.243 7.693 -10.931 1.00 82.31 80 PRO A CA 1
ATOM 513 C C . PRO A 1 80 ? -5.395 7.510 -11.923 1.00 82.31 80 PRO A C 1
ATOM 515 O O . PRO A 1 80 ? -5.282 7.786 -13.118 1.00 82.31 80 PRO A O 1
ATOM 518 N N . SER A 1 81 ? -6.526 7.045 -11.415 1.00 86.56 81 SER A N 1
ATOM 519 C CA . SER A 1 81 ? -7.745 6.766 -12.158 1.00 86.56 81 SER A CA 1
ATOM 520 C C . SER A 1 81 ? -8.938 7.466 -11.509 1.00 86.56 81 SER A C 1
ATOM 522 O O . SER A 1 81 ? -8.854 7.990 -10.402 1.00 86.56 81 SER A O 1
ATOM 524 N N . LYS A 1 82 ? -10.113 7.394 -12.142 1.00 88.06 82 LYS A N 1
ATOM 525 C CA . LYS A 1 82 ? -11.373 7.870 -11.536 1.00 88.06 82 LYS A CA 1
ATOM 526 C C . LYS A 1 82 ? -11.744 7.174 -10.213 1.00 88.06 82 LYS A C 1
ATOM 528 O O . LYS A 1 82 ? -12.683 7.596 -9.553 1.00 88.06 82 LYS A O 1
ATOM 533 N N . HIS A 1 83 ? -11.066 6.075 -9.877 1.00 90.31 83 HIS A N 1
ATOM 534 C CA . HIS A 1 83 ? -11.277 5.296 -8.657 1.00 90.31 83 HIS A CA 1
ATOM 535 C C . HIS A 1 83 ? -10.173 5.510 -7.615 1.00 90.31 83 HIS A C 1
ATOM 537 O O . HIS A 1 83 ? -10.153 4.796 -6.613 1.00 90.31 83 HIS A O 1
ATOM 543 N N . THR A 1 84 ? -9.240 6.432 -7.864 1.00 94.75 84 THR A N 1
ATOM 544 C CA . THR A 1 84 ? -8.181 6.755 -6.911 1.00 94.75 84 THR A CA 1
ATOM 545 C C . THR A 1 84 ? -8.777 7.335 -5.636 1.00 94.75 84 THR A C 1
ATOM 547 O O . THR A 1 84 ? -9.562 8.281 -5.674 1.00 94.75 84 THR A O 1
ATOM 550 N N . ASP A 1 85 ? -8.366 6.782 -4.502 1.00 95.50 85 ASP A N 1
ATOM 551 C CA . ASP A 1 85 ? -8.655 7.315 -3.180 1.00 95.50 85 ASP A CA 1
ATOM 552 C C . ASP A 1 85 ? -7.612 8.390 -2.848 1.00 95.50 85 ASP A C 1
ATOM 554 O O . ASP A 1 85 ? -6.494 8.095 -2.421 1.00 95.50 85 ASP A O 1
ATOM 558 N N . ALA A 1 86 ? -7.966 9.652 -3.103 1.00 95.38 86 ALA A N 1
ATOM 559 C CA . ALA A 1 86 ? -7.074 10.789 -2.883 1.00 95.38 86 ALA A CA 1
ATOM 560 C C . ALA A 1 86 ? -6.666 10.940 -1.406 1.00 95.38 86 ALA A C 1
ATOM 562 O O . ALA A 1 86 ? -5.533 11.329 -1.124 1.00 95.38 86 ALA A O 1
ATOM 563 N N . THR A 1 87 ? -7.552 10.584 -0.471 1.00 95.44 87 THR A N 1
ATOM 564 C CA . THR A 1 87 ? -7.263 10.608 0.967 1.00 95.44 87 THR A CA 1
ATOM 565 C C . THR A 1 87 ? -6.206 9.568 1.317 1.00 95.44 87 THR A C 1
ATOM 567 O O . THR A 1 87 ? -5.233 9.886 1.998 1.00 95.44 87 THR A O 1
ATOM 570 N N . ALA A 1 88 ? -6.342 8.345 0.800 1.00 96.31 88 ALA A N 1
ATOM 571 C CA . ALA A 1 88 ? -5.332 7.310 0.989 1.00 96.31 88 ALA A CA 1
ATOM 572 C C . ALA A 1 88 ? -3.991 7.707 0.351 1.00 96.31 88 ALA A C 1
ATOM 574 O O . ALA A 1 88 ? -2.940 7.518 0.956 1.00 96.31 88 ALA A O 1
ATOM 575 N N . VAL A 1 89 ? -4.002 8.304 -0.846 1.00 95.94 89 VAL A N 1
ATOM 576 C CA . VAL A 1 89 ? -2.772 8.799 -1.486 1.00 95.94 89 VAL A CA 1
ATOM 577 C C . VAL A 1 89 ? -2.064 9.831 -0.603 1.00 95.94 89 VAL A C 1
ATOM 579 O O . VAL A 1 89 ? -0.861 9.692 -0.382 1.00 95.94 89 VAL A O 1
ATOM 582 N N . GLY A 1 90 ? -2.791 10.811 -0.056 1.00 95.31 90 GLY A N 1
ATOM 583 C CA . GLY A 1 90 ? -2.231 11.805 0.867 1.00 95.31 90 GLY A CA 1
ATOM 584 C C . GLY A 1 90 ? -1.639 11.168 2.128 1.00 95.31 90 GLY A C 1
ATOM 585 O O . GLY A 1 90 ? -0.474 11.398 2.446 1.00 95.31 90 GLY A O 1
ATOM 586 N N . TYR A 1 91 ? -2.388 10.267 2.771 1.00 96.00 91 TYR A N 1
ATOM 587 C CA . TYR A 1 91 ? -1.921 9.533 3.954 1.00 96.00 91 TYR A CA 1
ATOM 588 C C . TYR A 1 91 ? -0.593 8.809 3.697 1.00 96.00 91 TYR A C 1
ATOM 590 O O . TYR A 1 91 ? 0.342 8.870 4.499 1.00 96.00 91 TYR A O 1
ATOM 598 N N . PHE A 1 92 ? -0.484 8.129 2.554 1.00 96.00 92 PHE A N 1
ATOM 599 C CA . PHE A 1 92 ? 0.727 7.395 2.208 1.00 96.00 92 PHE A CA 1
ATOM 600 C C . PHE A 1 92 ? 1.901 8.329 1.924 1.00 96.00 92 PHE A C 1
ATOM 602 O O . PHE A 1 92 ? 3.007 8.041 2.369 1.00 96.00 92 PHE A O 1
ATOM 609 N N . GLN A 1 93 ? 1.684 9.444 1.228 1.00 93.62 93 GLN A N 1
ATOM 610 C CA . GLN A 1 93 ? 2.749 10.408 0.937 1.00 93.62 93 GLN A CA 1
ATOM 611 C C . GLN A 1 93 ? 3.391 10.983 2.207 1.00 93.62 93 GLN A C 1
ATOM 613 O O . GLN A 1 93 ? 4.595 11.232 2.211 1.00 93.62 93 GLN A O 1
ATOM 618 N N . GLU A 1 94 ? 2.617 11.144 3.281 1.00 93.75 94 GLU A N 1
ATOM 619 C CA . GLU A 1 94 ? 3.095 11.700 4.550 1.00 93.75 94 GLU A CA 1
ATOM 620 C C . GLU A 1 94 ? 3.734 10.656 5.477 1.00 93.75 94 GLU A C 1
ATOM 622 O O . GLU A 1 94 ? 4.671 10.970 6.212 1.00 93.75 94 GLU A O 1
ATOM 627 N N . ARG A 1 95 ? 3.228 9.413 5.476 1.00 92.81 95 ARG A N 1
ATOM 628 C CA . ARG A 1 95 ? 3.536 8.428 6.535 1.00 92.81 95 ARG A CA 1
ATOM 629 C C . ARG A 1 95 ? 4.391 7.240 6.110 1.00 92.81 95 ARG A C 1
ATOM 631 O O . ARG A 1 95 ? 4.821 6.456 6.968 1.00 92.81 95 ARG A O 1
ATOM 638 N N . VAL A 1 96 ? 4.654 7.077 4.816 1.00 92.38 96 VAL A N 1
ATOM 639 C CA . VAL A 1 96 ? 5.579 6.047 4.319 1.00 92.38 96 VAL A CA 1
ATOM 640 C C . VAL A 1 96 ? 6.911 6.673 3.917 1.00 92.38 96 VAL A C 1
ATOM 642 O O . VAL A 1 96 ? 7.016 7.872 3.664 1.00 92.38 96 VAL A O 1
ATOM 645 N N . THR A 1 97 ? 7.969 5.868 3.860 1.00 93.44 97 THR A N 1
ATOM 646 C CA . THR A 1 97 ? 9.274 6.348 3.412 1.00 93.44 97 THR A CA 1
ATOM 647 C C . THR A 1 97 ? 9.174 6.908 1.999 1.00 93.44 97 THR A C 1
ATOM 649 O O . THR A 1 97 ? 8.514 6.340 1.127 1.00 93.44 97 THR A O 1
ATOM 652 N N . ALA A 1 98 ? 9.923 7.976 1.720 1.00 89.75 98 ALA A N 1
ATOM 653 C CA . ALA A 1 98 ? 9.952 8.579 0.389 1.00 89.75 98 ALA A CA 1
ATOM 654 C C . ALA A 1 98 ? 10.283 7.558 -0.718 1.00 89.75 98 ALA A C 1
ATOM 656 O O . ALA A 1 98 ? 9.844 7.706 -1.855 1.00 89.75 98 ALA A O 1
ATOM 657 N N . LYS A 1 99 ? 11.048 6.504 -0.396 1.00 91.94 99 LYS A N 1
ATOM 658 C CA . LYS A 1 99 ? 11.349 5.421 -1.335 1.00 91.94 99 LYS A CA 1
ATOM 659 C C . LYS A 1 99 ? 10.122 4.563 -1.637 1.00 91.94 99 LYS A C 1
ATOM 661 O O . LYS A 1 99 ? 9.911 4.276 -2.806 1.00 91.94 99 LYS A O 1
ATOM 666 N N . ALA A 1 100 ? 9.346 4.152 -0.635 1.00 93.44 100 ALA A N 1
ATOM 667 C CA . ALA A 1 100 ? 8.130 3.369 -0.848 1.00 93.44 100 ALA A CA 1
ATOM 668 C C . ALA A 1 100 ? 7.017 4.212 -1.494 1.00 93.44 100 ALA A C 1
ATOM 670 O O . ALA A 1 100 ? 6.383 3.748 -2.439 1.00 93.44 100 ALA A O 1
ATOM 671 N N . ALA A 1 101 ? 6.852 5.470 -1.066 1.00 93.62 101 ALA A N 1
ATOM 672 C CA . ALA A 1 101 ? 5.850 6.401 -1.592 1.00 93.62 101 ALA A CA 1
ATOM 673 C C . ALA A 1 101 ? 5.988 6.596 -3.106 1.00 93.62 101 ALA A C 1
ATOM 675 O O . ALA A 1 101 ? 5.014 6.497 -3.844 1.00 93.62 101 ALA A O 1
ATOM 676 N N . LYS A 1 102 ? 7.224 6.795 -3.586 1.00 93.38 102 LYS A N 1
ATOM 677 C CA . LYS A 1 102 ? 7.532 6.983 -5.014 1.00 93.38 102 LYS A CA 1
ATOM 678 C C . LYS A 1 102 ? 7.179 5.784 -5.892 1.00 93.38 102 LYS A C 1
ATOM 680 O O . LYS A 1 102 ? 7.107 5.945 -7.104 1.00 93.38 102 LYS A O 1
ATOM 685 N N . ARG A 1 103 ? 7.016 4.595 -5.304 1.00 95.12 103 ARG A N 1
ATOM 686 C CA . ARG A 1 103 ? 6.651 3.382 -6.044 1.00 95.12 103 ARG A CA 1
ATOM 687 C C . ARG A 1 103 ? 5.148 3.246 -6.227 1.00 95.12 103 ARG A C 1
ATOM 689 O O . ARG A 1 103 ? 4.724 2.438 -7.042 1.00 95.12 103 ARG A O 1
ATOM 696 N N . VAL A 1 104 ? 4.341 3.988 -5.471 1.00 95.69 104 VAL A N 1
ATOM 697 C CA . VAL A 1 104 ? 2.881 3.934 -5.564 1.00 95.69 104 VAL A CA 1
ATOM 698 C C . VAL A 1 104 ? 2.425 4.669 -6.820 1.00 95.69 104 VAL A C 1
ATOM 700 O O . VAL A 1 104 ? 2.765 5.830 -7.031 1.00 95.69 104 VAL A O 1
ATOM 703 N N . THR A 1 105 ? 1.639 3.989 -7.651 1.00 94.88 105 THR A N 1
ATOM 704 C CA . THR A 1 105 ? 1.083 4.542 -8.894 1.00 94.88 105 THR A CA 1
ATOM 705 C C . THR A 1 105 ? -0.399 4.875 -8.767 1.00 94.88 105 THR A C 1
ATOM 707 O O . THR A 1 105 ? -0.867 5.816 -9.402 1.00 94.88 105 THR A O 1
ATOM 710 N N . ASP A 1 106 ? -1.134 4.127 -7.945 1.00 95.19 106 ASP A N 1
ATOM 711 C CA . ASP A 1 106 ? -2.549 4.349 -7.652 1.00 95.19 106 ASP A CA 1
ATOM 712 C C . ASP A 1 106 ? -2.898 3.686 -6.310 1.00 95.19 106 ASP A C 1
ATOM 714 O O . ASP A 1 106 ? -2.332 2.650 -5.953 1.00 95.19 106 ASP A O 1
ATOM 718 N N . ILE A 1 107 ? -3.854 4.246 -5.576 1.00 96.88 107 ILE A N 1
ATOM 719 C CA . ILE A 1 107 ? -4.453 3.599 -4.407 1.00 96.88 107 ILE A CA 1
ATOM 720 C C . ILE A 1 107 ? -5.958 3.637 -4.587 1.00 96.88 107 ILE A C 1
ATOM 722 O O . ILE A 1 107 ? -6.529 4.690 -4.850 1.00 96.88 107 ILE A O 1
ATOM 726 N N . ARG A 1 108 ? -6.609 2.487 -4.435 1.00 96.00 108 ARG A N 1
ATOM 727 C CA . ARG A 1 108 ? -8.062 2.363 -4.534 1.00 96.00 108 ARG A CA 1
ATOM 728 C C . ARG A 1 108 ? -8.605 1.724 -3.279 1.00 96.00 108 ARG A C 1
ATOM 730 O O . ARG A 1 108 ? -8.156 0.644 -2.895 1.00 96.00 108 ARG A O 1
ATOM 737 N N . THR A 1 109 ? -9.630 2.340 -2.716 1.00 95.06 109 THR A N 1
ATOM 738 C CA . THR A 1 109 ? -10.404 1.737 -1.636 1.00 95.06 109 THR A CA 1
ATOM 739 C C . THR A 1 109 ? -11.749 1.291 -2.176 1.00 95.06 109 THR A C 1
ATOM 741 O O . THR A 1 109 ? -12.454 2.067 -2.820 1.00 95.06 109 THR A O 1
ATOM 744 N N . VAL A 1 110 ? -12.109 0.034 -1.933 1.00 89.88 110 VAL A N 1
ATOM 745 C CA . VAL A 1 110 ? -13.396 -0.529 -2.350 1.00 89.88 110 VAL A CA 1
ATOM 746 C C . VAL A 1 110 ? -13.986 -1.268 -1.159 1.00 89.88 110 VAL A C 1
ATOM 748 O O . VAL A 1 110 ? -13.439 -2.273 -0.713 1.00 89.88 110 VAL A O 1
ATOM 751 N N . GLY A 1 111 ? -15.088 -0.752 -0.615 1.00 87.19 111 GLY A N 1
ATOM 752 C CA . GLY A 1 111 ? -15.651 -1.270 0.632 1.00 87.19 111 GLY A CA 1
ATOM 753 C C . GLY A 1 111 ? -14.617 -1.237 1.761 1.00 87.19 111 GLY A C 1
ATOM 754 O O . GLY A 1 111 ? -14.105 -0.173 2.103 1.00 87.19 111 GLY A O 1
ATOM 755 N N . ASN A 1 112 ? -14.299 -2.415 2.296 1.00 87.50 112 ASN A N 1
ATOM 756 C CA . ASN A 1 112 ? -13.388 -2.626 3.421 1.00 87.50 112 ASN A CA 1
ATOM 757 C C . ASN A 1 112 ? -11.948 -2.997 3.025 1.00 87.50 112 ASN A C 1
ATOM 759 O O . ASN A 1 112 ? -11.136 -3.311 3.898 1.00 87.50 112 ASN A O 1
ATOM 763 N N . TYR A 1 113 ? -11.619 -3.010 1.729 1.00 92.81 113 TYR A N 1
ATOM 764 C CA . TYR A 1 113 ? -10.282 -3.388 1.283 1.00 92.81 113 TYR A CA 1
ATOM 765 C C . TYR A 1 113 ? -9.560 -2.280 0.523 1.00 92.81 113 TYR A C 1
ATOM 767 O O . TYR A 1 113 ? -10.147 -1.504 -0.237 1.00 92.81 113 TYR A O 1
ATOM 775 N N . LEU A 1 114 ? -8.242 -2.252 0.715 1.00 96.69 114 LEU A N 1
ATOM 776 C CA . LEU A 1 114 ? -7.321 -1.306 0.104 1.00 96.69 114 LEU A CA 1
ATOM 777 C C . LEU A 1 114 ? -6.466 -2.016 -0.949 1.00 96.69 114 LEU A C 1
ATOM 779 O O . LEU A 1 114 ? -5.775 -2.995 -0.659 1.00 96.69 114 LEU A O 1
ATOM 783 N N . ARG A 1 115 ? -6.488 -1.510 -2.181 1.00 97.00 115 ARG A N 1
ATOM 784 C CA . ARG A 1 115 ? -5.612 -1.939 -3.275 1.00 97.00 115 ARG A CA 1
ATOM 785 C C . ARG A 1 115 ? -4.581 -0.862 -3.565 1.00 97.00 115 ARG A C 1
ATOM 787 O O . ARG A 1 115 ? -4.937 0.239 -3.970 1.00 97.00 115 ARG A O 1
ATOM 794 N N . ILE A 1 116 ? -3.314 -1.211 -3.410 1.00 97.25 116 ILE A N 1
ATOM 795 C CA . ILE A 1 116 ? -2.174 -0.329 -3.646 1.00 97.25 116 ILE A CA 1
ATOM 796 C C . ILE A 1 116 ? -1.477 -0.824 -4.906 1.00 97.25 116 ILE A C 1
ATOM 798 O O . ILE A 1 116 ? -0.913 -1.917 -4.916 1.00 97.25 116 ILE A O 1
ATOM 802 N N . TYR A 1 117 ? -1.531 -0.038 -5.971 1.00 96.06 117 TYR A N 1
ATOM 803 C CA . TYR A 1 117 ? -0.830 -0.314 -7.218 1.00 96.06 117 TYR A CA 1
ATOM 804 C C . TYR A 1 117 ? 0.549 0.323 -7.170 1.00 96.06 117 TYR A C 1
ATOM 806 O O . TYR A 1 117 ? 0.709 1.451 -6.696 1.00 96.06 117 TYR A O 1
ATOM 814 N N . THR A 1 118 ? 1.550 -0.401 -7.661 1.00 96.19 118 THR A N 1
ATOM 815 C CA . THR A 1 118 ? 2.934 0.067 -7.653 1.00 96.19 118 THR A CA 1
ATOM 816 C C . THR A 1 118 ? 3.609 -0.119 -9.005 1.00 96.19 118 THR A C 1
ATOM 818 O O . THR A 1 118 ? 3.066 -0.756 -9.904 1.00 96.19 118 THR A O 1
ATOM 821 N N . ASP A 1 119 ? 4.802 0.446 -9.147 1.00 95.19 119 ASP A N 1
ATOM 822 C CA . ASP A 1 119 ? 5.750 0.185 -10.232 1.00 95.19 119 ASP A CA 1
ATOM 823 C C . ASP A 1 119 ? 6.837 -0.843 -9.821 1.00 95.19 119 ASP A C 1
ATOM 825 O O . ASP A 1 119 ? 7.935 -0.891 -10.387 1.00 95.19 119 ASP A O 1
ATOM 829 N N . LEU A 1 120 ? 6.585 -1.629 -8.766 1.00 95.50 120 LEU A N 1
ATOM 830 C CA . LEU A 1 120 ? 7.477 -2.708 -8.342 1.00 95.50 120 LEU A CA 1
ATOM 831 C C . LEU A 1 120 ? 7.388 -3.881 -9.329 1.00 95.50 120 LEU A C 1
ATOM 833 O O . LEU A 1 120 ? 6.284 -4.198 -9.768 1.00 95.50 120 LEU A O 1
ATOM 837 N N . PRO A 1 121 ? 8.506 -4.564 -9.632 1.00 94.62 121 PRO A N 1
ATOM 838 C CA . PRO A 1 121 ? 8.465 -5.735 -10.498 1.00 94.62 121 PRO A CA 1
ATOM 839 C C . PRO A 1 121 ? 7.706 -6.883 -9.823 1.00 94.62 121 PRO A C 1
ATOM 841 O O . PRO A 1 121 ? 7.639 -6.961 -8.593 1.00 94.62 121 PRO A O 1
ATOM 844 N N . ASP A 1 122 ? 7.184 -7.810 -10.623 1.00 92.69 122 ASP A N 1
ATOM 845 C CA . ASP A 1 122 ? 6.479 -9.008 -10.146 1.00 92.69 122 ASP A CA 1
ATOM 846 C C . ASP A 1 122 ? 7.311 -9.848 -9.163 1.00 92.69 122 ASP A C 1
ATOM 848 O O . ASP A 1 122 ? 6.785 -10.344 -8.176 1.00 92.69 122 ASP A O 1
ATOM 852 N N . THR A 1 123 ? 8.626 -9.907 -9.356 1.00 92.56 123 THR A N 1
ATOM 853 C CA . THR A 1 123 ? 9.584 -10.589 -8.472 1.00 92.56 123 THR A CA 1
ATOM 854 C C . THR A 1 123 ? 9.755 -9.954 -7.083 1.00 92.56 123 THR A C 1
ATOM 856 O O . THR A 1 123 ? 10.401 -10.549 -6.221 1.00 92.56 123 THR A O 1
ATOM 859 N N . ALA A 1 124 ? 9.179 -8.777 -6.805 1.00 95.00 124 ALA A N 1
ATOM 860 C CA . ALA A 1 124 ? 9.357 -8.046 -5.543 1.00 95.00 124 ALA A CA 1
ATOM 861 C C . ALA A 1 124 ? 8.470 -8.544 -4.379 1.00 95.00 124 ALA A C 1
ATOM 863 O O . ALA A 1 124 ? 8.136 -7.768 -3.469 1.00 95.00 124 ALA A O 1
ATOM 864 N N . HIS A 1 125 ? 8.080 -9.822 -4.393 1.00 94.69 125 HIS A N 1
ATOM 865 C CA . HIS A 1 125 ? 7.261 -10.436 -3.349 1.00 94.69 125 HIS A CA 1
ATOM 866 C C . HIS A 1 125 ? 7.924 -10.290 -1.977 1.00 94.69 125 HIS A C 1
ATOM 868 O O . HIS A 1 125 ? 9.114 -10.560 -1.817 1.00 94.69 125 HIS A O 1
ATOM 874 N N . ASN A 1 126 ? 7.157 -9.860 -0.972 1.00 96.12 126 ASN A N 1
ATOM 875 C CA . ASN A 1 126 ? 7.639 -9.631 0.395 1.00 96.12 126 ASN A CA 1
ATOM 876 C C . ASN A 1 126 ? 8.860 -8.695 0.500 1.00 96.12 126 ASN A C 1
ATOM 878 O O . ASN A 1 126 ? 9.570 -8.705 1.509 1.00 96.12 126 ASN A O 1
ATOM 882 N N . SER A 1 127 ? 9.120 -7.872 -0.521 1.00 96.81 127 SER A N 1
ATOM 883 C CA . SER A 1 127 ? 10.172 -6.860 -0.459 1.00 96.81 127 SER A CA 1
ATOM 884 C C . SER A 1 127 ? 9.881 -5.843 0.646 1.00 96.81 127 SER A C 1
ATOM 886 O O . SER A 1 127 ? 8.729 -5.616 1.017 1.00 96.81 127 SER A O 1
ATOM 888 N N . LYS A 1 128 ? 10.922 -5.175 1.159 1.00 96.25 128 LYS A N 1
ATOM 889 C CA . LYS A 1 128 ? 10.768 -4.171 2.229 1.00 96.25 128 LYS A CA 1
ATOM 890 C C . LYS A 1 128 ? 9.722 -3.106 1.880 1.00 96.25 128 LYS A C 1
ATOM 892 O O . LYS A 1 128 ? 8.881 -2.806 2.716 1.00 96.25 128 LYS A O 1
ATOM 897 N N . ALA A 1 129 ? 9.734 -2.614 0.638 1.00 96.81 129 ALA A N 1
ATOM 898 C CA . ALA A 1 129 ? 8.758 -1.638 0.158 1.00 96.81 129 ALA A CA 1
ATOM 899 C C . ALA A 1 129 ? 7.330 -2.209 0.143 1.00 96.81 129 ALA A C 1
ATOM 901 O O . ALA A 1 129 ? 6.412 -1.557 0.626 1.00 96.81 129 ALA A O 1
ATOM 902 N N . ALA A 1 130 ? 7.137 -3.438 -0.349 1.00 97.31 130 ALA A N 1
ATOM 903 C CA . ALA A 1 130 ? 5.817 -4.068 -0.369 1.00 97.31 130 ALA A CA 1
ATOM 904 C C . ALA A 1 130 ? 5.265 -4.306 1.049 1.00 97.31 130 ALA A C 1
ATOM 906 O O . ALA A 1 130 ? 4.099 -4.023 1.317 1.00 97.31 130 ALA A O 1
ATOM 907 N N . LEU A 1 131 ? 6.109 -4.771 1.975 1.00 97.31 131 LEU A N 1
ATOM 908 C CA . LEU A 1 131 ? 5.718 -4.986 3.371 1.00 97.31 131 LEU A CA 1
ATOM 909 C C . LEU A 1 131 ? 5.389 -3.672 4.085 1.00 97.31 131 LEU A C 1
ATOM 911 O O . LEU A 1 131 ? 4.438 -3.618 4.859 1.00 97.31 131 LEU A O 1
ATOM 915 N N . GLU A 1 132 ? 6.165 -2.619 3.840 1.00 97.25 132 GLU A N 1
ATOM 916 C CA . GLU A 1 132 ? 5.918 -1.290 4.400 1.00 97.25 132 GLU A CA 1
ATOM 917 C C . GLU A 1 132 ? 4.580 -0.721 3.918 1.00 97.25 132 GLU A C 1
ATOM 919 O O . GLU A 1 132 ? 3.754 -0.331 4.742 1.00 97.25 132 GLU A O 1
ATOM 924 N N . LEU A 1 133 ? 4.328 -0.756 2.605 1.00 97.75 133 LEU A N 1
ATOM 925 C CA . LEU A 1 133 ? 3.060 -0.315 2.0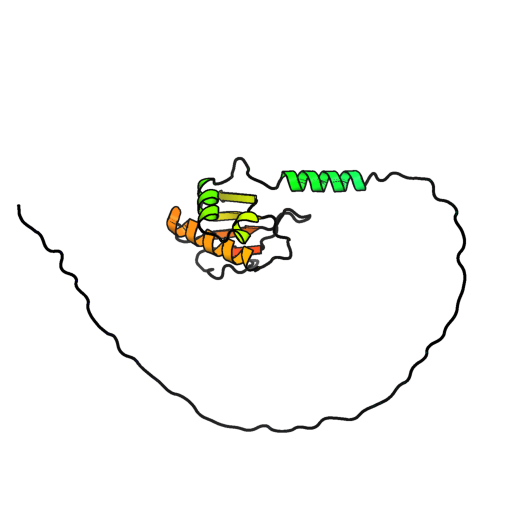20 1.00 97.75 133 LEU A CA 1
ATOM 926 C C . LEU A 1 133 ? 1.872 -1.107 2.577 1.00 97.75 133 LEU A C 1
ATOM 928 O O . LEU A 1 133 ? 0.838 -0.523 2.885 1.00 97.75 133 LEU A O 1
ATOM 932 N N . CYS A 1 134 ? 2.024 -2.421 2.761 1.00 97.62 134 CYS A N 1
ATOM 933 C CA . CYS A 1 134 ? 0.982 -3.245 3.368 1.00 97.62 134 CYS A CA 1
ATOM 934 C C . CYS A 1 134 ? 0.680 -2.820 4.813 1.00 97.62 134 CYS A C 1
ATOM 936 O O . CYS A 1 134 ? -0.483 -2.631 5.171 1.00 97.62 134 CYS A O 1
ATOM 938 N N . LYS A 1 135 ? 1.718 -2.636 5.639 1.00 96.38 135 LYS A N 1
ATOM 939 C CA . LYS A 1 135 ? 1.559 -2.247 7.050 1.00 96.38 135 LYS A CA 1
ATOM 940 C C . LYS A 1 135 ? 0.875 -0.893 7.174 1.00 96.38 135 LYS A C 1
ATOM 942 O O . LYS A 1 135 ? -0.095 -0.763 7.909 1.00 96.38 135 LYS A O 1
ATOM 947 N N . ARG A 1 136 ? 1.325 0.081 6.385 1.00 96.88 136 ARG A N 1
ATOM 948 C CA . ARG A 1 136 ? 0.733 1.421 6.350 1.00 96.88 136 ARG A CA 1
ATOM 949 C C . ARG A 1 136 ? -0.689 1.410 5.795 1.00 96.88 136 ARG A C 1
ATOM 951 O O . ARG A 1 136 ? -1.532 2.152 6.276 1.00 96.88 136 ARG A O 1
ATOM 958 N N . GLY A 1 137 ? -0.998 0.506 4.866 1.00 96.31 137 GLY A N 1
ATOM 959 C CA . GLY A 1 137 ? -2.368 0.282 4.403 1.00 96.31 137 GLY A CA 1
ATOM 960 C C . GLY A 1 137 ? -3.291 -0.274 5.479 1.00 96.31 137 GLY A C 1
ATOM 961 O O . GLY A 1 137 ? -4.440 0.149 5.574 1.00 96.31 137 GLY A O 1
ATOM 962 N N . LYS A 1 138 ? -2.788 -1.184 6.321 1.00 95.62 138 LYS A N 1
ATOM 963 C CA . LYS A 1 138 ? -3.531 -1.674 7.486 1.00 95.62 138 LYS A CA 1
ATOM 964 C C . LYS A 1 138 ? -3.836 -0.528 8.444 1.00 95.62 138 LYS A C 1
ATOM 966 O O . LYS A 1 138 ? -4.978 -0.387 8.862 1.00 95.62 138 LYS A O 1
ATOM 971 N N . GLU A 1 139 ? -2.826 0.267 8.779 1.00 95.25 139 GLU A N 1
ATOM 972 C CA . GLU A 1 139 ? -2.974 1.419 9.674 1.00 95.25 139 GLU A CA 1
ATOM 973 C C . GLU A 1 139 ? -3.969 2.433 9.111 1.00 95.25 139 GLU A C 1
ATOM 975 O O . GLU A 1 139 ? -4.887 2.806 9.823 1.00 95.25 139 GLU A O 1
ATOM 980 N N . TYR A 1 140 ? -3.892 2.768 7.820 1.00 96.12 140 TYR A N 1
ATOM 981 C CA . TYR A 1 140 ? -4.879 3.627 7.160 1.00 96.12 140 TYR A CA 1
ATOM 982 C C . TYR A 1 140 ? -6.315 3.103 7.328 1.00 96.12 140 TYR A C 1
ATOM 984 O O . TYR A 1 140 ? -7.213 3.845 7.717 1.00 96.12 140 TYR A O 1
ATOM 992 N N . LEU A 1 141 ? -6.547 1.812 7.071 1.00 95.19 141 LEU A N 1
ATOM 993 C CA . LEU A 1 141 ? -7.882 1.230 7.215 1.00 95.19 141 LEU A CA 1
ATOM 994 C C . LEU A 1 141 ? -8.380 1.266 8.668 1.00 95.19 141 LEU A C 1
ATOM 996 O O . LEU A 1 141 ? -9.556 1.535 8.898 1.00 95.19 141 LEU A O 1
ATOM 1000 N N . VAL A 1 142 ? -7.502 1.026 9.642 1.00 93.94 142 VAL A N 1
ATOM 1001 C CA . VAL A 1 142 ? -7.860 1.011 11.068 1.00 93.94 142 VAL A CA 1
ATOM 1002 C C . VAL A 1 142 ? -8.059 2.426 11.618 1.00 93.94 142 VAL A C 1
ATOM 1004 O O . VAL A 1 142 ? -9.073 2.692 12.254 1.00 93.94 142 VAL A O 1
ATOM 1007 N N . GLU A 1 143 ? -7.105 3.323 11.383 1.00 94.25 143 GLU A N 1
ATOM 1008 C CA . GLU A 1 143 ? -7.049 4.661 11.981 1.00 94.25 143 GLU A CA 1
ATOM 1009 C C . GLU A 1 143 ? -7.975 5.646 11.266 1.00 94.25 143 GLU A C 1
ATOM 1011 O O . GLU A 1 143 ? -8.723 6.364 11.922 1.00 94.25 143 GLU A O 1
ATOM 1016 N N . GLU A 1 144 ? -7.964 5.656 9.931 1.00 94.81 144 GLU A N 1
ATOM 1017 C CA . GLU A 1 144 ? -8.715 6.644 9.145 1.00 94.81 144 GLU A CA 1
ATOM 1018 C C . GLU A 1 144 ? -10.121 6.152 8.783 1.00 94.81 144 GLU A C 1
ATOM 1020 O O . GLU A 1 144 ? -11.031 6.959 8.597 1.00 94.81 144 GLU A O 1
ATOM 1025 N N . LYS A 1 145 ? -10.324 4.829 8.667 1.00 92.81 145 LYS A N 1
ATOM 1026 C CA . LYS A 1 145 ? -11.627 4.250 8.277 1.00 92.81 145 LYS A CA 1
ATOM 1027 C C . LYS A 1 145 ? -12.317 3.440 9.375 1.00 92.81 145 LYS A C 1
ATOM 1029 O O . LYS A 1 145 ? -13.464 3.044 9.177 1.00 92.81 145 LYS A O 1
ATOM 1034 N N . GLY A 1 146 ? -11.666 3.192 10.514 1.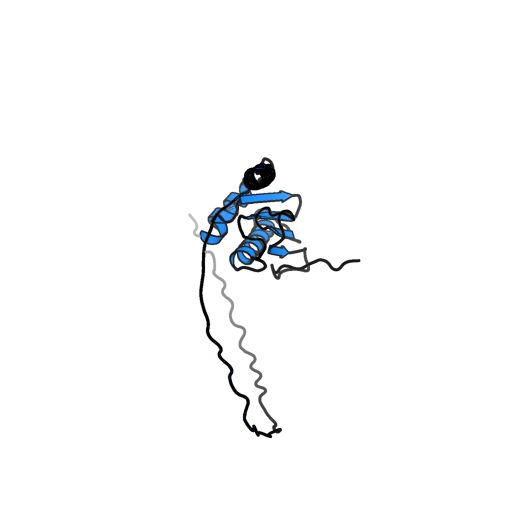00 93.31 146 GLY A N 1
ATOM 1035 C CA . GLY A 1 146 ? -12.247 2.414 11.616 1.00 93.31 146 GLY A CA 1
ATOM 1036 C C . GLY A 1 146 ? -12.487 0.935 11.286 1.00 93.31 146 GLY A C 1
ATOM 1037 O O . GLY A 1 146 ? -13.322 0.288 11.922 1.00 93.31 146 GLY A O 1
ATOM 1038 N N . GLU A 1 147 ? -11.796 0.387 10.283 1.00 93.06 147 GLU A N 1
ATOM 1039 C CA . GLU A 1 147 ? -11.989 -0.990 9.830 1.00 93.06 147 GLU A CA 1
ATOM 1040 C C . GLU A 1 147 ? -11.401 -1.993 10.835 1.00 93.06 147 GLU A C 1
ATOM 1042 O O . GLU A 1 147 ? -10.225 -1.940 11.195 1.00 93.06 147 GLU A O 1
ATOM 1047 N N . ARG A 1 148 ? -12.222 -2.957 11.265 1.00 90.88 148 ARG A N 1
ATOM 1048 C CA . ARG A 1 148 ? -11.848 -3.969 12.270 1.00 90.88 148 ARG A CA 1
ATOM 1049 C C . ARG A 1 148 ? -11.212 -5.207 11.644 1.00 90.88 148 ARG A C 1
ATOM 1051 O O . ARG A 1 148 ? -10.506 -5.946 12.324 1.00 90.88 148 ARG A O 1
ATOM 1058 N N . SER A 1 149 ? -11.485 -5.449 10.366 1.00 91.31 149 SER A N 1
ATOM 1059 C CA . SER A 1 149 ? -10.986 -6.574 9.577 1.00 91.31 149 SER A CA 1
ATOM 1060 C C . SER A 1 149 ? -10.308 -6.058 8.304 1.00 91.31 149 SER A C 1
ATOM 1062 O O . SER A 1 149 ? -10.828 -6.263 7.206 1.00 91.31 149 SER A O 1
ATOM 1064 N N . PRO A 1 150 ? -9.160 -5.365 8.430 1.00 93.31 150 PRO A N 1
ATOM 1065 C CA . PRO A 1 150 ? -8.518 -4.715 7.296 1.00 93.31 150 PRO A CA 1
ATOM 1066 C C . PRO A 1 150 ? -8.056 -5.754 6.277 1.00 93.31 150 PRO A C 1
ATOM 1068 O O . PRO A 1 150 ? -7.417 -6.740 6.638 1.00 93.31 150 PRO A O 1
ATOM 1071 N N . VAL A 1 151 ? -8.346 -5.511 5.000 1.00 95.88 151 VAL A N 1
ATOM 1072 C CA . VAL A 1 151 ? -7.861 -6.322 3.878 1.00 95.88 151 VAL A CA 1
ATOM 1073 C C . VAL A 1 151 ? -7.023 -5.427 2.978 1.00 95.88 151 VAL A C 1
ATOM 1075 O O . VAL A 1 151 ? -7.482 -4.388 2.508 1.00 95.88 151 VAL A O 1
ATOM 1078 N N . VAL A 1 152 ? -5.778 -5.820 2.728 1.00 97.19 152 VAL A N 1
ATOM 1079 C CA . VAL A 1 152 ? -4.819 -4.992 1.987 1.00 97.19 152 VAL A CA 1
ATOM 1080 C C . VAL A 1 152 ? -4.164 -5.827 0.905 1.00 97.19 152 VAL A C 1
ATOM 1082 O O . VAL A 1 152 ? -3.711 -6.938 1.166 1.00 97.19 152 VAL A O 1
ATOM 1085 N N . PHE A 1 153 ? -4.067 -5.277 -0.301 1.00 97.12 153 PHE A N 1
ATOM 1086 C CA . PHE A 1 153 ? -3.346 -5.881 -1.416 1.00 97.12 153 PHE A CA 1
ATOM 1087 C C . PHE A 1 153 ?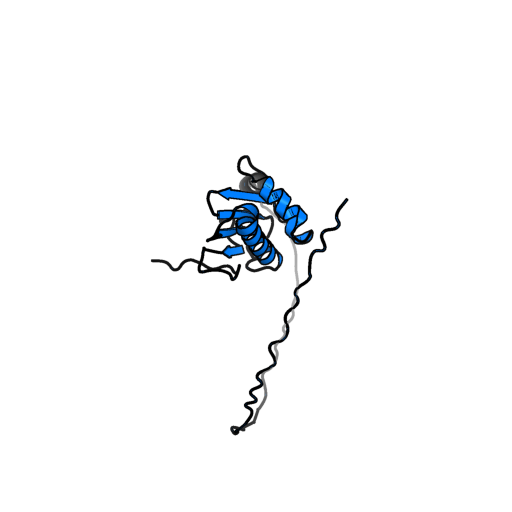 -2.357 -4.880 -1.999 1.00 97.12 153 PHE A C 1
ATOM 1089 O O . PHE A 1 153 ? -2.763 -3.867 -2.569 1.00 97.12 153 PHE A O 1
ATOM 1096 N N . VAL A 1 154 ? -1.065 -5.190 -1.915 1.00 97.50 154 VAL A N 1
ATOM 1097 C CA . VAL A 1 154 ? -0.017 -4.459 -2.633 1.00 97.50 154 VAL A CA 1
ATOM 1098 C C . VAL A 1 154 ? 0.258 -5.191 -3.933 1.00 97.50 154 VAL A C 1
ATOM 1100 O O . VAL A 1 154 ? 0.604 -6.371 -3.918 1.00 97.50 154 VAL A O 1
ATOM 1103 N N . GLN A 1 155 ? 0.087 -4.507 -5.056 1.00 96.25 155 GLN A N 1
ATOM 1104 C CA . GLN A 1 155 ? 0.198 -5.082 -6.388 1.00 96.25 155 GLN A CA 1
ATOM 1105 C C . GLN A 1 155 ? 1.422 -4.539 -7.117 1.00 96.25 155 GLN A C 1
ATOM 1107 O O . GLN A 1 155 ? 1.756 -3.358 -7.004 1.00 96.25 155 GLN A O 1
ATOM 1112 N N . ALA A 1 156 ? 2.076 -5.417 -7.868 1.00 95.50 156 ALA A N 1
ATOM 1113 C CA . ALA A 1 156 ? 3.181 -5.074 -8.746 1.00 95.50 156 ALA A CA 1
ATOM 1114 C C . ALA A 1 156 ? 2.720 -4.193 -9.914 1.00 95.50 156 ALA A C 1
ATOM 1116 O O . ALA A 1 156 ? 1.523 -3.944 -10.106 1.00 95.50 156 ALA A O 1
ATOM 1117 N N . GLU A 1 157 ? 3.677 -3.781 -10.733 1.00 92.81 157 GLU A N 1
ATOM 1118 C CA . GLU A 1 157 ? 3.404 -3.197 -12.036 1.00 92.81 157 GLU A CA 1
ATOM 1119 C C . GLU A 1 157 ? 2.604 -4.159 -12.928 1.00 92.81 157 GLU A C 1
ATOM 1121 O O . GLU A 1 157 ? 2.590 -5.378 -12.729 1.00 92.81 157 GLU A O 1
ATOM 1126 N N . TYR A 1 158 ? 1.901 -3.606 -13.918 1.00 85.44 158 TYR A N 1
ATOM 1127 C CA . TYR A 1 158 ? 1.134 -4.421 -14.853 1.00 85.44 158 TYR A CA 1
ATOM 1128 C C . TYR A 1 158 ? 2.084 -5.191 -15.779 1.00 85.44 158 TYR A C 1
ATOM 1130 O O . TYR A 1 158 ? 2.784 -4.599 -16.604 1.00 85.44 158 TYR A O 1
ATOM 1138 N N . GLY A 1 159 ? 2.075 -6.519 -15.663 1.00 78.06 159 GLY A N 1
ATOM 1139 C CA . GLY A 1 159 ? 2.797 -7.444 -16.531 1.00 78.06 159 GLY A CA 1
ATOM 1140 C C . GLY A 1 159 ? 1.868 -8.255 -17.439 1.00 78.06 159 GLY A C 1
ATOM 1141 O O . GLY A 1 159 ? 0.668 -8.004 -17.535 1.00 78.06 159 GLY A O 1
ATOM 1142 N N . GLN A 1 160 ? 2.419 -9.284 -18.094 1.00 75.31 160 GLN A N 1
ATOM 1143 C CA . GLN A 1 160 ? 1.651 -10.180 -18.980 1.00 75.31 160 GLN A CA 1
ATOM 1144 C C . GLN A 1 160 ? 0.496 -10.897 -18.257 1.00 75.31 160 GLN A C 1
ATOM 1146 O O . GLN A 1 160 ? -0.529 -11.181 -18.866 1.00 75.31 160 GLN A O 1
ATOM 1151 N N . ASN A 1 161 ? 0.646 -11.136 -16.951 1.00 77.25 161 ASN A N 1
ATOM 1152 C CA . ASN A 1 161 ? -0.334 -11.822 -16.104 1.00 77.25 161 ASN A CA 1
ATOM 1153 C C . ASN A 1 161 ? -1.188 -10.844 -15.269 1.00 77.25 161 ASN A C 1
ATOM 1155 O O . ASN A 1 161 ? -1.774 -11.234 -14.260 1.00 77.25 161 ASN A O 1
ATOM 1159 N N . GLY A 1 162 ? -1.237 -9.564 -15.654 1.00 85.94 162 GLY A N 1
ATOM 1160 C CA . GLY A 1 162 ? -1.848 -8.499 -14.856 1.00 85.94 162 GLY A CA 1
ATOM 1161 C C . GLY A 1 162 ? -0.915 -7.982 -13.757 1.00 85.94 162 GLY A C 1
ATOM 1162 O O . GLY A 1 162 ? 0.304 -8.019 -13.913 1.00 85.94 162 GLY A O 1
ATOM 1163 N N . ASN A 1 163 ? -1.486 -7.478 -12.659 1.00 89.44 163 ASN A N 1
ATOM 1164 C CA . ASN A 1 163 ? -0.739 -6.979 -11.501 1.00 89.44 163 ASN A CA 1
ATOM 1165 C C . ASN A 1 163 ? -0.703 -8.054 -10.397 1.00 89.44 163 ASN A C 1
ATOM 1167 O O . ASN A 1 163 ? -1.666 -8.161 -9.625 1.00 89.44 163 ASN A O 1
ATOM 1171 N N . PRO A 1 164 ? 0.360 -8.874 -10.306 1.00 94.00 164 PRO A N 1
ATOM 1172 C CA . PRO A 1 164 ? 0.478 -9.864 -9.242 1.00 94.00 164 PRO A CA 1
ATOM 1173 C C . PRO A 1 164 ? 0.541 -9.198 -7.863 1.00 94.00 164 PRO A C 1
ATOM 1175 O O . PRO A 1 164 ? 1.001 -8.066 -7.712 1.00 94.00 164 PRO A O 1
ATOM 1178 N N . VAL A 1 165 ? 0.076 -9.914 -6.838 1.00 95.81 165 VAL A N 1
ATOM 1179 C CA . VAL A 1 165 ? 0.130 -9.447 -5.446 1.00 95.81 165 VAL A CA 1
ATOM 1180 C C . VAL A 1 165 ? 1.532 -9.699 -4.883 1.00 95.81 165 VAL A C 1
ATOM 1182 O O . VAL A 1 165 ? 2.072 -10.799 -4.987 1.00 95.81 165 VAL A O 1
ATOM 1185 N N . LEU A 1 166 ? 2.126 -8.669 -4.285 1.00 96.81 166 LEU A N 1
ATOM 1186 C CA . LEU A 1 166 ? 3.471 -8.687 -3.705 1.00 96.81 166 LEU A CA 1
ATOM 1187 C C . LEU A 1 166 ? 3.455 -8.885 -2.187 1.00 96.81 166 LEU A C 1
ATOM 1189 O O . LEU A 1 166 ? 4.382 -9.473 -1.634 1.00 96.81 166 LEU A O 1
ATOM 1193 N N . ALA A 1 167 ? 2.421 -8.369 -1.530 1.00 97.44 167 ALA A N 1
ATOM 1194 C CA . ALA A 1 167 ? 2.181 -8.449 -0.095 1.00 97.44 167 ALA A CA 1
ATOM 1195 C C . ALA A 1 167 ? 0.679 -8.283 0.158 1.00 97.44 167 ALA A C 1
ATOM 1197 O O . ALA A 1 167 ? 0.010 -7.542 -0.574 1.00 97.44 167 ALA A O 1
ATOM 1198 N N . ASN A 1 168 ? 0.141 -8.962 1.169 1.00 96.81 168 ASN A N 1
ATOM 1199 C CA . ASN A 1 168 ? -1.269 -8.840 1.510 1.00 96.81 168 ASN A CA 1
ATOM 1200 C C . ASN A 1 168 ? -1.564 -9.054 2.994 1.00 96.81 168 ASN A C 1
ATOM 1202 O O . ASN A 1 168 ? -0.747 -9.561 3.757 1.00 96.81 168 ASN A O 1
ATOM 1206 N N . ILE A 1 169 ? -2.769 -8.626 3.357 1.00 95.38 169 ILE A N 1
ATOM 1207 C CA . ILE A 1 169 ? -3.518 -9.081 4.519 1.00 95.38 169 ILE A CA 1
ATOM 1208 C C . ILE A 1 169 ? -4.861 -9.573 3.986 1.00 95.38 169 ILE A C 1
ATOM 1210 O O . ILE A 1 169 ? -5.571 -8.807 3.331 1.00 95.38 169 ILE A O 1
ATOM 1214 N N . LEU A 1 170 ? -5.208 -10.832 4.256 1.00 91.62 170 LEU A N 1
ATOM 1215 C CA . LEU A 1 170 ? -6.452 -11.441 3.765 1.00 91.62 170 LEU A CA 1
ATOM 1216 C C . LEU A 1 170 ? -7.665 -11.265 4.696 1.00 91.62 170 LEU A C 1
ATOM 1218 O O . LEU A 1 170 ? -8.763 -11.689 4.338 1.00 91.62 170 LEU A O 1
ATOM 1222 N N . GLY A 1 171 ? -7.494 -10.643 5.865 1.00 84.69 171 GLY A N 1
ATOM 1223 C CA . GLY A 1 171 ? -8.582 -10.335 6.794 1.00 84.69 171 GLY A CA 1
ATOM 1224 C C . GLY A 1 171 ? -8.200 -10.554 8.262 1.00 84.69 171 GLY A C 1
ATOM 1225 O O . GLY A 1 171 ? -7.017 -10.535 8.596 1.00 84.69 171 GLY A O 1
ATOM 1226 N N . PRO A 1 172 ? -9.177 -10.780 9.161 1.00 79.81 172 PRO A N 1
ATOM 1227 C CA . PRO A 1 172 ? -8.982 -10.678 10.612 1.00 79.81 172 PRO A CA 1
ATOM 1228 C C . PRO A 1 172 ? -8.005 -11.702 11.204 1.00 79.81 172 PRO A C 1
ATOM 1230 O O . PRO A 1 172 ? -7.480 -11.472 12.284 1.00 79.81 172 PRO A O 1
ATOM 1233 N N . GLY A 1 173 ? -7.744 -12.813 10.510 1.00 78.50 173 GLY A N 1
ATOM 1234 C CA . GLY A 1 173 ? -6.765 -13.821 10.931 1.00 78.50 173 GLY A CA 1
ATOM 1235 C C . GLY A 1 173 ? -5.348 -13.608 10.390 1.00 78.50 173 GLY A C 1
ATOM 1236 O O . GLY A 1 173 ? -4.464 -14.398 10.708 1.00 78.50 173 GLY A O 1
ATOM 1237 N N . ASP A 1 174 ? -5.118 -12.588 9.557 1.00 83.75 174 ASP A N 1
ATOM 1238 C CA . ASP A 1 174 ? -3.815 -12.314 8.952 1.00 83.75 174 ASP A CA 1
ATOM 1239 C C . ASP A 1 174 ? -3.295 -10.941 9.385 1.00 83.75 174 ASP A C 1
ATOM 1241 O O . ASP A 1 174 ? -3.929 -9.900 9.215 1.00 83.75 174 ASP A O 1
ATOM 1245 N N . HIS A 1 175 ? -2.111 -10.931 9.983 1.00 80.81 175 HIS 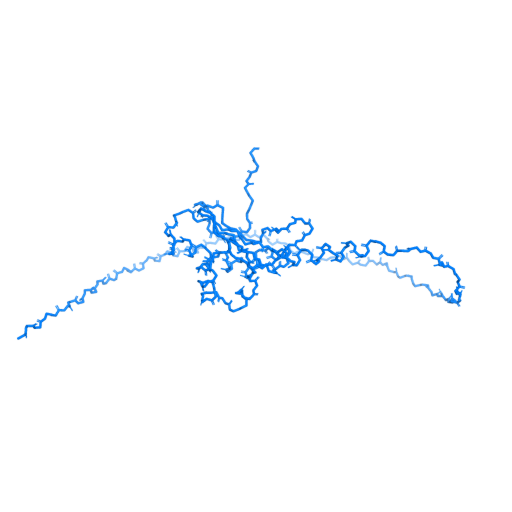A N 1
ATOM 1246 C CA . HIS A 1 175 ? -1.437 -9.713 10.434 1.00 80.81 175 HIS A CA 1
ATOM 1247 C C . HIS A 1 175 ? 0.005 -9.634 9.941 1.00 80.81 175 HIS A C 1
ATOM 1249 O O . HIS A 1 175 ? 0.738 -8.718 10.310 1.00 80.81 175 HIS A O 1
ATOM 1255 N N . SER A 1 176 ? 0.431 -10.606 9.134 1.00 85.81 176 SER A N 1
ATOM 1256 C CA . SER A 1 176 ? 1.838 -10.786 8.789 1.00 85.81 176 SER A CA 1
ATOM 1257 C C . SER A 1 176 ? 2.311 -9.808 7.712 1.00 85.81 176 SER A C 1
ATOM 1259 O O . SER A 1 176 ? 3.516 -9.575 7.581 1.00 85.81 176 SER A O 1
ATOM 1261 N N . CYS A 1 177 ? 1.373 -9.238 6.943 1.00 93.25 177 CYS A N 1
ATOM 1262 C CA . CYS A 1 177 ? 1.634 -8.489 5.713 1.00 93.25 177 CYS A CA 1
ATOM 1263 C C . CYS A 1 177 ? 2.451 -9.262 4.669 1.00 93.25 177 CYS A C 1
ATOM 1265 O O . CYS A 1 177 ? 2.921 -8.678 3.692 1.00 93.25 177 CYS A O 1
ATOM 1267 N N . ARG A 1 178 ? 2.660 -10.564 4.873 1.00 94.00 178 ARG A N 1
ATOM 1268 C CA . ARG A 1 178 ? 3.386 -11.418 3.946 1.00 94.00 178 ARG A CA 1
ATOM 1269 C C . ARG A 1 178 ? 2.412 -11.975 2.937 1.00 94.00 178 ARG A C 1
ATOM 1271 O O . ARG A 1 178 ? 1.284 -12.288 3.281 1.00 94.00 178 ARG A O 1
ATOM 1278 N N . LEU A 1 179 ? 2.883 -12.131 1.707 1.00 93.38 179 LEU A N 1
ATOM 1279 C CA . LEU A 1 179 ? 2.110 -12.738 0.644 1.00 93.38 179 LEU A CA 1
ATOM 1280 C C . LEU A 1 179 ? 1.659 -14.139 1.059 1.00 93.38 179 LEU A C 1
ATOM 1282 O O . LEU A 1 179 ? 2.465 -15.065 1.158 1.00 93.38 179 LEU A O 1
ATOM 1286 N N . THR A 1 180 ? 0.361 -14.267 1.283 1.00 90.75 180 THR A N 1
ATOM 1287 C CA . THR A 1 180 ? -0.324 -15.529 1.519 1.00 90.75 180 THR A CA 1
ATOM 1288 C C . THR A 1 180 ? -1.369 -15.759 0.436 1.00 90.75 180 THR A C 1
ATOM 1290 O O . THR A 1 180 ? -1.851 -14.825 -0.213 1.00 90.75 180 THR A O 1
ATOM 1293 N N . TYR A 1 181 ? -1.719 -17.025 0.229 1.00 84.94 181 TYR A N 1
ATOM 1294 C CA . TYR A 1 181 ? -2.776 -17.423 -0.689 1.00 84.94 181 TYR A CA 1
ATOM 1295 C C . TYR A 1 181 ? -3.884 -18.114 0.103 1.00 84.94 181 TYR A C 1
ATOM 1297 O O . TYR A 1 181 ? -3.579 -18.929 0.982 1.00 84.94 181 TYR A O 1
ATOM 1305 N N . PRO A 1 182 ? -5.161 -17.815 -0.182 1.00 75.75 182 PRO A N 1
ATOM 1306 C CA . PRO A 1 182 ? -6.252 -18.577 0.398 1.00 75.75 182 PRO A CA 1
ATOM 1307 C C . PRO A 1 182 ? -6.128 -20.042 -0.032 1.00 75.75 182 PRO A C 1
ATOM 1309 O O . PRO A 1 182 ? -5.781 -20.338 -1.178 1.00 75.75 182 PRO A O 1
ATOM 1312 N N . LYS A 1 183 ? -6.403 -20.965 0.894 1.00 72.44 183 LYS A N 1
ATOM 1313 C CA . LYS A 1 183 ? -6.430 -22.392 0.565 1.00 72.44 183 LYS A CA 1
ATOM 1314 C C . LYS A 1 183 ? -7.572 -22.649 -0.428 1.00 72.44 183 LYS A C 1
ATOM 1316 O O . LYS A 1 183 ? -8.671 -22.132 -0.199 1.00 72.44 183 LYS A O 1
ATOM 1321 N N . PRO A 1 184 ? -7.337 -23.413 -1.509 1.00 75.19 184 PRO A N 1
ATOM 1322 C CA . PRO A 1 184 ? -8.423 -23.862 -2.368 1.00 75.19 184 PRO A CA 1
ATOM 1323 C C . PRO A 1 184 ? -9.423 -24.672 -1.531 1.00 75.19 184 PRO A C 1
ATOM 1325 O O . PRO A 1 184 ? -9.028 -25.345 -0.575 1.00 75.19 184 PRO A O 1
ATOM 1328 N N . LYS A 1 185 ? -10.707 -24.529 -1.856 1.00 63.81 185 LYS A N 1
ATOM 1329 C CA . LYS A 1 185 ? -11.792 -25.296 -1.237 1.00 63.81 185 LYS A CA 1
ATOM 1330 C C . LYS A 1 185 ? -11.936 -26.651 -1.906 1.00 63.81 185 LYS A C 1
ATOM 1332 O O . LYS A 1 185 ? -11.721 -26.698 -3.137 1.00 63.81 185 LYS A O 1
#

pLDDT: mean 72.67, std 23.62, range [29.52, 97.75]

Radius of gyration: 30.35 Å; chains: 1; bounding box: 59×74×89 Å

Sequence (185 aa):
MAFAAVTVTALAAGTAVTRAGETPAATGAAALSPPAATGAAAATPGGGARPAAADARASKPAKARKASKARDRARTASGPSKHTDATAVGYFQERVTAKAAKRVTDIRTVGNYLRIYTDLPDTAHNSKAALELCKRGKEYLVEEKGERSPVVFVQAEYGQNGNPVLANILGPGDHSCRLTYPKPK

Secondary structure (DSSP, 8-state):
----PPPP-----------------------------------------------------HHHHHHHHHHHHHHHTSS--TT--HHHHHHHHHHS-HHHHTTEEEEEEETTEEEEEES--TT-TT-HHHHHHHHHHHHHHHHTT--SS-EEEEE---BTTB--EEEEE-STT--S-S---PPP-